Protein AF-A0A397D6V5-F1 (afdb_monomer)

Secondary structure (DSSP, 8-state):
--GGGGGGGSTTTGGGT----------------------S--HHHHHTT---PPPPP--EEETTSPEESSHHHHHHHHTT-TT--EEE------EE-HHHHHHHHHHHHHHHHHHHHHHGGGS-SS-PPPEE--SSEEEETTEEEEEESSTTS-EEEEGGGTEEE-SSS-EESBPPP---TT--SHHHHHHHHHHHHHHHHT--SEEE-SEE-SSSS-TTTHHHHHHHHHHHHHHHTTT-SSHHHHHHHHHHHSTT-B-HHHHHHHHHHHTTSS--

Solvent-accessible surface area (backbone atoms only — not comparable to full-atom values): 16657 Å² total; per-residue (Å²): 139,78,73,77,55,68,66,74,68,52,70,69,73,58,72,79,78,76,77,93,72,86,85,89,84,90,82,91,88,88,89,88,81,90,80,81,89,79,78,98,74,61,75,66,68,56,60,76,71,69,83,79,85,70,65,51,74,47,45,25,31,34,66,84,62,49,73,22,77,29,62,66,55,39,54,58,48,30,76,77,36,81,80,54,39,81,71,46,81,54,62,54,79,51,69,33,50,62,64,50,42,52,49,45,73,76,38,46,70,62,47,51,67,72,37,41,79,58,40,48,92,72,38,75,94,69,86,84,68,54,41,70,48,89,57,61,55,47,77,56,98,84,42,58,42,31,59,42,62,44,90,88,40,45,35,37,40,26,72,93,68,32,28,36,43,44,45,78,76,32,44,39,71,46,43,70,72,52,41,53,66,99,42,68,44,73,66,50,52,51,42,46,40,51,25,32,52,52,51,59,74,65,62,53,80,39,59,46,64,54,45,59,59,92,69,91,72,52,63,83,48,27,39,62,50,31,39,50,51,52,54,49,52,61,64,38,57,84,74,27,90,44,30,69,50,36,44,52,56,49,44,71,76,46,67,89,44,39,55,58,65,32,36,51,53,18,28,26,34,68,62,65,77,38,89,100

Nearest PDB structures (foldseek):
  2zo4-assembly1_A  TM=5.726E-01  e=5.585E-05  Thermus thermophilus HB8
  1m2x-assembly3_C  TM=4.941E-01  e=1.198E-04  Elizabethkingia meningoseptica
  4pdx-assembly1_A  TM=5.449E-01  e=3.408E-03  Escherichia coli K-12
  4pdx-assembly1_B  TM=5.299E-01  e=2.694E-03  Escherichia coli K-12
  6c89-assembly4_B  TM=4.821E-01  e=1.300E-01  Escherichia coli

pLDDT: mean 74.85, std 24.22, range [21.83, 98.38]

Foldseek 3Di:
DPPVLVVQPPVVLLVPPDFDDDDDDDDDDDDDDDDDDDDDDDPPVLVVPDDDFDFQAWFWAWPVSDTDRHPVRVVVVCVVPVPTDTPDTDRDAAEDAPLVLVVCVVCVVVVLVVCCVRCPVPRDPDDGRGDHDPDQWDADPNWIWGWDADRVQTWTAGLVQLEIEGDALFEELADDQQLPPPRLDPVNLVSSLVSLVVNLVSVGPYYHHSHYDPDDDDRNCRSVVSSVLSVQLVVCLVVAQALVSSLVSSCVVRPRRPPSVSSSSSRCNNRVVDHD

Organism: Aphanomyces astaci (NCBI:txid112090)

Mean predicted aligned error: 12.87 Å

Radius of gyration: 21.01 Å; Cα contacts (8 Å, |Δi|>4): 348; chains: 1; bounding box: 58×43×49 Å

Structure (mmCIF, N/CA/C/O backbone):
data_AF-A0A397D6V5-F1
#
_entry.id   AF-A0A397D6V5-F1
#
loop_
_atom_site.group_PDB
_atom_site.id
_atom_site.type_symbol
_atom_site.label_atom_id
_atom_site.label_alt_id
_atom_site.label_comp_id
_atom_site.label_asym_id
_atom_site.label_entity_id
_atom_site.label_seq_id
_atom_site.pdbx_PDB_ins_code
_atom_site.Cartn_x
_atom_site.Cartn_y
_atom_site.Cartn_z
_atom_site.occupancy
_atom_site.B_iso_or_equiv
_atom_site.auth_seq_id
_atom_site.auth_comp_id
_atom_site.auth_asym_id
_atom_site.auth_atom_id
_atom_site.pdbx_PDB_model_num
ATOM 1 N N . MET A 1 1 ? -25.892 -4.040 18.111 1.00 28.70 1 MET A N 1
ATOM 2 C CA . MET A 1 1 ? -26.092 -2.722 17.460 1.00 28.70 1 MET A CA 1
ATOM 3 C C . MET A 1 1 ? -25.041 -1.660 17.833 1.00 28.70 1 MET A C 1
ATOM 5 O O . MET A 1 1 ? -25.260 -0.497 17.537 1.00 28.70 1 MET A O 1
ATOM 9 N N . LYS A 1 2 ? -23.896 -2.022 18.445 1.00 30.52 2 LYS A N 1
ATOM 10 C CA . LYS A 1 2 ? -22.874 -1.058 18.911 1.00 30.52 2 LYS A CA 1
ATOM 11 C C . LYS A 1 2 ? -21.604 -0.989 18.044 1.00 30.52 2 LYS A C 1
ATOM 13 O O . LYS A 1 2 ? -20.849 -0.042 18.172 1.00 30.52 2 LYS A O 1
ATOM 18 N N . LEU A 1 3 ? -21.417 -1.923 17.109 1.00 30.44 3 LEU A N 1
ATOM 19 C CA . LEU A 1 3 ? -20.200 -2.016 16.292 1.00 30.44 3 LEU A CA 1
ATOM 20 C C . LEU A 1 3 ? -20.248 -1.278 14.941 1.00 30.44 3 LEU A C 1
ATOM 22 O O . LEU A 1 3 ? -19.214 -1.080 14.317 1.00 30.44 3 LEU A O 1
ATOM 26 N N . PHE A 1 4 ? -21.423 -0.813 14.505 1.00 26.58 4 PHE A N 1
ATOM 27 C CA . PHE A 1 4 ? -21.559 -0.033 13.263 1.00 26.58 4 PHE A CA 1
ATOM 28 C C . PHE A 1 4 ? -20.931 1.374 13.352 1.00 26.58 4 PHE A C 1
ATOM 30 O O . PHE A 1 4 ? -20.795 2.045 12.336 1.00 26.58 4 PHE A O 1
ATOM 37 N N . ARG A 1 5 ? -20.525 1.824 14.551 1.00 33.66 5 ARG A N 1
ATOM 38 C CA . ARG A 1 5 ? -19.951 3.161 14.783 1.00 33.66 5 ARG A CA 1
ATOM 39 C C . ARG A 1 5 ? -18.455 3.270 14.475 1.00 33.66 5 ARG A C 1
ATOM 41 O O . ARG A 1 5 ? -17.995 4.364 14.177 1.00 33.66 5 ARG A O 1
ATOM 48 N N . ALA A 1 6 ? -17.713 2.161 14.453 1.00 31.80 6 ALA A N 1
ATOM 49 C CA . ALA A 1 6 ? -16.277 2.184 14.153 1.00 31.80 6 ALA A CA 1
ATOM 50 C C . ALA A 1 6 ? -15.965 2.474 12.669 1.00 31.80 6 ALA A C 1
ATOM 52 O O . ALA A 1 6 ? -14.871 2.925 12.344 1.00 31.80 6 ALA A O 1
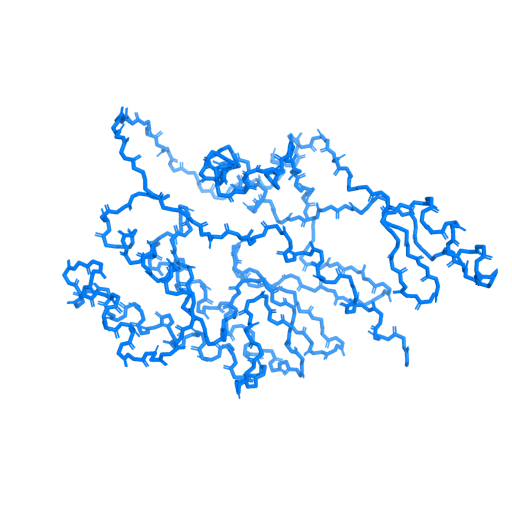ATOM 53 N N . ILE A 1 7 ? -16.929 2.262 11.765 1.00 31.38 7 ILE A N 1
ATOM 54 C CA . ILE A 1 7 ? -16.728 2.409 10.313 1.00 31.38 7 ILE A CA 1
ATOM 55 C C . ILE A 1 7 ? -16.700 3.892 9.884 1.00 31.38 7 ILE A C 1
ATOM 57 O O . ILE A 1 7 ? -16.066 4.238 8.891 1.00 31.38 7 ILE A O 1
ATOM 61 N N . VAL A 1 8 ? -17.294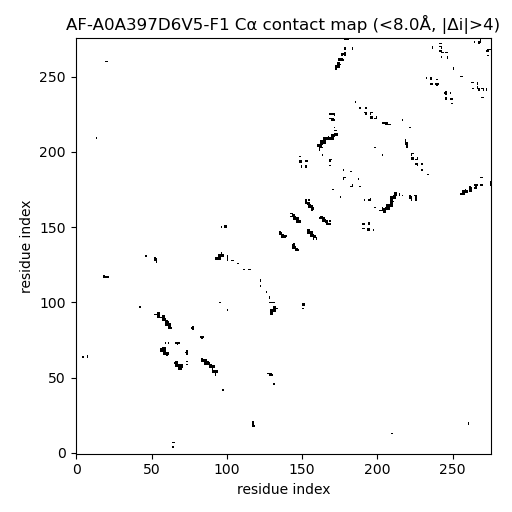 4.801 10.667 1.00 25.92 8 VAL A N 1
ATOM 62 C CA . VAL A 1 8 ? -17.376 6.238 10.328 1.00 25.92 8 VAL A CA 1
ATOM 63 C C . VAL A 1 8 ? -16.066 6.998 10.617 1.00 25.92 8 VAL A C 1
ATOM 65 O O . VAL A 1 8 ? -15.864 8.087 10.091 1.00 25.92 8 VAL A O 1
ATOM 68 N N . LEU A 1 9 ? -15.130 6.409 11.371 1.00 28.83 9 LEU A N 1
ATOM 69 C CA . LEU A 1 9 ? -13.823 7.010 11.698 1.00 28.83 9 LEU A CA 1
ATOM 70 C C . LEU A 1 9 ? -12.703 6.694 10.686 1.00 28.83 9 LEU A C 1
ATOM 72 O O . LEU A 1 9 ? -11.621 7.272 10.764 1.00 28.83 9 LEU A O 1
ATOM 76 N N . LEU A 1 10 ? -12.957 5.821 9.708 1.00 33.09 10 LEU A N 1
ATOM 77 C CA . LEU A 1 10 ? -11.975 5.393 8.706 1.00 33.09 10 LEU A CA 1
ATOM 78 C C . LEU A 1 10 ? -11.758 6.306 7.478 1.00 33.09 10 LEU A C 1
ATOM 80 O O . LEU A 1 10 ? -10.660 6.235 6.920 1.00 33.09 10 LEU A O 1
ATOM 84 N N . PRO A 1 11 ? -12.670 7.209 7.052 1.00 26.00 11 PRO A N 1
ATOM 85 C CA . PRO A 1 11 ? -12.416 8.021 5.862 1.00 26.00 11 PRO A CA 1
ATOM 86 C C . PRO A 1 11 ? -11.365 9.121 6.098 1.00 26.00 11 PRO A C 1
ATOM 88 O O . PRO A 1 11 ? -10.856 9.683 5.133 1.00 26.00 11 PRO A O 1
ATOM 91 N N . LEU A 1 12 ? -10.976 9.411 7.351 1.00 26.53 12 LEU A N 1
ATOM 92 C CA . LEU A 1 12 ? -9.908 10.380 7.637 1.00 26.53 12 LEU A CA 1
ATOM 93 C C . LEU A 1 12 ? -8.487 9.833 7.427 1.00 26.53 12 LEU A C 1
ATOM 95 O O . LEU A 1 12 ? -7.577 10.627 7.207 1.00 26.53 12 LEU A O 1
ATOM 99 N N . LEU A 1 13 ? -8.277 8.511 7.445 1.00 28.70 13 LEU A N 1
ATOM 100 C CA . LEU A 1 13 ? -6.952 7.930 7.173 1.00 28.70 13 LEU A CA 1
ATOM 101 C C . LEU A 1 13 ? -6.643 7.799 5.673 1.00 28.70 13 LEU A C 1
ATOM 103 O O . LEU A 1 13 ? -5.471 7.737 5.308 1.00 28.70 13 LEU A O 1
ATOM 107 N N . ALA A 1 14 ? -7.662 7.834 4.809 1.00 26.11 14 ALA A N 1
ATOM 108 C CA . ALA A 1 14 ? -7.495 7.839 3.353 1.00 26.11 14 ALA A CA 1
ATOM 109 C C . ALA A 1 14 ? -7.058 9.214 2.795 1.00 26.11 14 ALA A C 1
ATOM 111 O O . ALA A 1 14 ? -6.486 9.298 1.713 1.00 26.11 14 ALA A O 1
ATOM 112 N N . LEU A 1 15 ? -7.255 10.299 3.554 1.00 24.45 15 LEU A N 1
ATOM 113 C CA . LEU A 1 15 ? -7.004 11.681 3.114 1.00 24.45 15 LEU A CA 1
ATOM 114 C C . LEU A 1 15 ? -5.523 12.107 3.090 1.00 24.45 15 LEU A C 1
ATOM 116 O O . LEU A 1 15 ? -5.227 13.246 2.747 1.00 24.45 15 LEU A O 1
ATOM 120 N N . LEU A 1 16 ? -4.582 11.224 3.438 1.00 26.42 16 LEU A N 1
ATOM 121 C CA . LEU A 1 16 ? -3.144 11.537 3.458 1.00 26.42 16 LEU A CA 1
ATOM 122 C C . LEU A 1 16 ? -2.342 10.893 2.312 1.00 26.42 16 LEU A C 1
ATOM 124 O O . LEU A 1 16 ? -1.118 11.035 2.288 1.00 26.42 16 LEU A O 1
ATOM 128 N N . VAL A 1 17 ? -2.993 10.189 1.374 1.00 25.12 17 VAL A N 1
ATOM 129 C CA . VAL A 1 17 ? -2.294 9.444 0.302 1.00 25.12 17 VAL A CA 1
ATOM 130 C C . VAL A 1 17 ? -2.791 9.764 -1.116 1.00 25.12 17 VAL A C 1
ATOM 132 O O . VAL A 1 17 ? -2.127 9.374 -2.072 1.00 25.12 17 VAL A O 1
ATOM 135 N N . ASP A 1 18 ? -3.878 10.515 -1.291 1.00 27.72 18 ASP A N 1
ATOM 136 C CA . ASP A 1 18 ? -4.461 10.737 -2.621 1.00 27.72 18 ASP A CA 1
ATOM 137 C C . ASP A 1 18 ? -4.082 12.095 -3.240 1.00 27.72 18 ASP A C 1
ATOM 139 O O . ASP A 1 18 ? -3.891 13.065 -2.506 1.00 27.72 18 ASP A O 1
ATOM 143 N N . GLN A 1 19 ? -4.041 12.121 -4.582 1.00 31.84 19 GLN A N 1
ATOM 144 C CA . GLN A 1 19 ? -4.059 13.254 -5.533 1.00 31.84 19 GLN A CA 1
ATOM 145 C C . GLN A 1 19 ? -2.939 13.284 -6.605 1.00 31.84 19 GLN A C 1
ATOM 147 O O . GLN A 1 19 ? -2.334 14.323 -6.847 1.00 31.84 19 GLN A O 1
ATOM 152 N N . THR A 1 20 ? -2.718 12.181 -7.345 1.00 27.06 20 THR A N 1
ATOM 153 C CA . THR A 1 20 ? -2.039 12.161 -8.673 1.00 27.06 20 THR A CA 1
ATOM 154 C C . THR A 1 20 ? -2.971 12.603 -9.801 1.00 27.06 20 THR A C 1
ATOM 156 O O . THR A 1 20 ? -3.747 11.783 -10.259 1.00 27.06 20 THR A O 1
ATOM 159 N N . THR A 1 21 ? -2.820 13.826 -10.333 1.00 32.22 21 THR A N 1
ATOM 160 C CA . THR A 1 21 ? -2.824 14.120 -11.794 1.00 32.22 21 THR A CA 1
ATOM 161 C C . THR A 1 21 ? -2.372 15.566 -12.072 1.00 32.22 21 THR A C 1
ATOM 163 O O . THR A 1 21 ? -3.042 16.482 -11.614 1.00 32.22 21 THR A O 1
ATOM 166 N N . ALA A 1 22 ? -1.284 15.777 -12.838 1.00 26.86 22 ALA A N 1
ATOM 167 C CA . ALA A 1 22 ? -1.090 16.866 -13.834 1.00 26.86 22 ALA A CA 1
ATOM 168 C C . ALA A 1 22 ? 0.387 17.009 -14.289 1.00 26.86 22 ALA A C 1
ATOM 170 O O . ALA A 1 22 ? 1.317 16.743 -13.526 1.00 26.86 22 ALA A O 1
ATOM 171 N N . SER A 1 23 ? 0.584 17.391 -15.561 1.00 27.75 23 SER A N 1
ATOM 172 C CA . SER A 1 23 ? 1.748 17.125 -16.431 1.00 27.75 23 SER A CA 1
ATOM 173 C C . SER A 1 23 ? 2.749 18.282 -16.677 1.00 27.75 23 SER A C 1
ATOM 175 O O . SER A 1 23 ? 2.350 19.431 -16.805 1.00 27.75 23 SER A O 1
ATOM 177 N N . HIS A 1 24 ? 4.017 17.887 -16.890 1.00 26.97 24 HIS A N 1
ATOM 178 C CA . HIS A 1 24 ? 5.150 18.416 -17.703 1.00 26.97 24 HIS A CA 1
ATOM 179 C C . HIS A 1 24 ? 5.497 19.926 -17.853 1.00 26.97 24 HIS A C 1
ATOM 181 O O . HIS A 1 24 ? 4.783 20.661 -18.521 1.00 26.97 24 HIS A O 1
ATOM 187 N N . HIS A 1 25 ? 6.743 20.323 -17.494 1.00 23.23 25 HIS A N 1
ATOM 188 C CA . HIS A 1 25 ? 7.922 20.453 -18.398 1.00 23.23 25 HIS A CA 1
ATOM 189 C C . HIS A 1 25 ? 9.271 20.759 -17.659 1.00 23.23 25 HIS A C 1
ATOM 191 O O . HIS A 1 25 ? 9.287 21.214 -16.526 1.00 23.23 25 HIS A O 1
ATOM 197 N N . HIS A 1 26 ? 10.387 20.423 -18.334 1.00 24.91 26 HIS A N 1
ATOM 198 C CA . HIS A 1 26 ? 11.855 20.365 -18.048 1.00 24.91 26 HIS A CA 1
ATOM 199 C C . HIS A 1 26 ? 12.555 21.481 -17.201 1.00 24.91 26 HIS A C 1
ATOM 201 O O . HIS A 1 26 ? 12.023 22.573 -17.119 1.00 24.91 26 HIS A O 1
ATOM 207 N N . HIS A 1 27 ? 13.771 21.384 -16.597 1.00 23.62 27 HIS A N 1
ATOM 208 C CA . HIS A 1 27 ? 15.058 20.690 -16.887 1.00 23.62 27 HIS A CA 1
ATOM 209 C C . HIS A 1 27 ? 16.069 20.750 -15.677 1.00 23.62 27 HIS A C 1
ATOM 211 O O . HIS A 1 27 ? 16.143 21.789 -15.041 1.00 23.62 27 HIS A O 1
ATOM 217 N N . LYS A 1 28 ? 16.907 19.690 -15.484 1.00 27.06 28 LYS A N 1
ATOM 218 C CA . LYS A 1 28 ? 18.362 19.582 -15.065 1.00 27.06 28 LYS A CA 1
ATOM 219 C C . LYS A 1 28 ? 18.898 20.349 -13.813 1.00 27.06 28 LYS A C 1
ATOM 221 O O . LYS A 1 28 ? 18.586 21.507 -13.644 1.00 27.06 28 LYS A O 1
ATOM 226 N N . THR A 1 29 ? 19.822 19.904 -12.934 1.00 26.81 29 THR A N 1
ATOM 227 C CA . THR A 1 29 ? 20.751 18.755 -12.715 1.00 26.81 29 THR A CA 1
ATOM 228 C C . THR A 1 29 ? 21.507 18.990 -11.381 1.00 26.81 29 THR A C 1
ATOM 230 O O . THR A 1 29 ? 21.894 20.130 -11.164 1.00 26.81 29 THR A O 1
ATOM 233 N N . ALA A 1 30 ? 21.842 17.953 -10.583 1.00 24.73 30 ALA A N 1
ATOM 234 C CA . ALA A 1 30 ? 23.166 17.737 -9.930 1.00 24.73 30 ALA A CA 1
ATOM 235 C C . ALA A 1 30 ? 23.195 16.491 -8.998 1.00 24.73 30 ALA A C 1
ATOM 237 O O . ALA A 1 30 ? 22.198 16.135 -8.380 1.00 24.73 30 ALA A O 1
ATOM 238 N N . LYS A 1 31 ? 24.354 15.812 -8.941 1.00 23.88 31 LYS A N 1
ATOM 239 C CA . LYS A 1 31 ? 24.718 14.604 -8.149 1.00 23.88 31 LYS A CA 1
ATOM 240 C C . LYS A 1 31 ? 25.543 15.008 -6.888 1.00 23.88 31 LYS A C 1
ATOM 242 O O . LYS A 1 31 ? 25.898 16.176 -6.795 1.00 23.88 31 LYS A O 1
ATOM 247 N N . PRO A 1 32 ? 26.120 14.070 -6.100 1.00 27.55 32 PRO A N 1
ATOM 248 C CA . PRO A 1 32 ? 25.518 13.044 -5.235 1.00 27.55 32 PRO A CA 1
ATOM 249 C C . PRO A 1 32 ? 26.051 13.152 -3.779 1.00 27.55 32 PRO A C 1
ATOM 251 O O . PRO A 1 32 ? 27.127 13.699 -3.556 1.00 27.55 32 PRO A O 1
ATOM 254 N N . VAL A 1 33 ? 25.401 12.524 -2.790 1.00 21.83 33 VAL A N 1
ATOM 255 C CA . VAL A 1 33 ? 26.057 12.227 -1.497 1.00 21.83 33 VAL A CA 1
ATOM 256 C C . VAL A 1 33 ? 25.795 10.776 -1.095 1.00 21.83 33 VAL A C 1
ATOM 258 O O . VAL A 1 33 ? 24.676 10.278 -1.201 1.00 21.83 33 VAL A O 1
ATOM 261 N N . LYS A 1 34 ? 26.881 10.097 -0.705 1.00 26.09 34 LYS A N 1
ATOM 262 C CA . LYS A 1 34 ? 26.957 8.704 -0.242 1.00 26.09 34 LYS A CA 1
ATOM 263 C C . LYS A 1 34 ? 26.045 8.466 0.966 1.00 26.09 34 LYS A C 1
ATOM 265 O O . LYS A 1 34 ? 26.018 9.293 1.870 1.00 26.09 34 LYS A O 1
ATOM 270 N N . ALA A 1 35 ? 25.414 7.295 1.031 1.00 23.62 35 ALA A N 1
ATOM 271 C CA . ALA A 1 35 ? 24.787 6.800 2.251 1.00 23.62 35 ALA A CA 1
ATOM 272 C C . ALA A 1 35 ? 25.449 5.490 2.690 1.00 23.62 35 ALA A C 1
ATOM 274 O O . ALA A 1 35 ? 25.609 4.559 1.900 1.00 23.62 35 ALA A O 1
ATOM 275 N N . TYR A 1 36 ?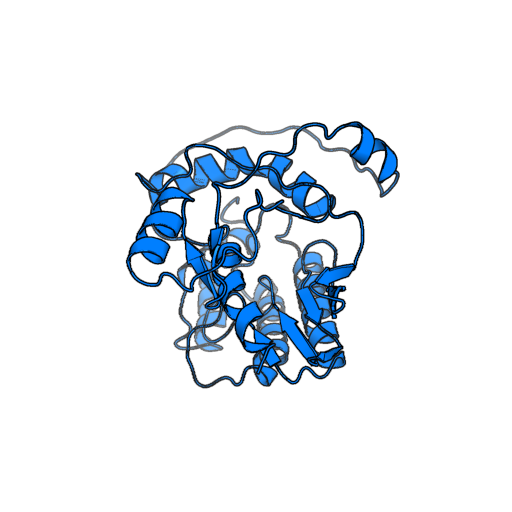 25.852 5.489 3.957 1.00 23.25 36 TYR A N 1
ATOM 276 C CA . TYR A 1 36 ? 26.329 4.350 4.722 1.00 23.25 36 TYR A CA 1
ATOM 277 C C . TYR A 1 36 ? 25.183 3.373 5.013 1.00 23.25 36 TYR A C 1
ATOM 279 O O . TYR A 1 36 ? 24.036 3.781 5.202 1.00 23.25 36 TYR A O 1
ATOM 287 N N . ALA A 1 37 ? 25.531 2.089 5.075 1.00 27.52 37 ALA A N 1
ATOM 288 C CA . ALA A 1 37 ? 24.718 1.049 5.684 1.00 27.52 37 ALA A CA 1
ATOM 289 C C . ALA A 1 37 ? 24.638 1.269 7.203 1.00 27.52 37 ALA A C 1
ATOM 291 O O . ALA A 1 37 ? 25.641 1.618 7.823 1.00 27.52 37 ALA A O 1
ATOM 292 N N . ALA A 1 38 ? 23.469 1.031 7.792 1.00 24.66 38 ALA A N 1
ATOM 293 C CA . ALA A 1 38 ? 23.352 0.741 9.214 1.00 24.66 38 ALA A CA 1
ATOM 294 C C . ALA A 1 38 ? 22.156 -0.188 9.435 1.00 24.66 38 ALA A C 1
ATOM 296 O O . ALA A 1 38 ? 21.030 0.119 9.034 1.00 24.66 38 ALA A O 1
ATOM 297 N N . GLU A 1 39 ? 22.483 -1.337 10.016 1.00 26.52 39 GLU A N 1
ATOM 298 C CA . GLU A 1 39 ? 21.605 -2.390 10.504 1.00 26.52 39 GLU A CA 1
ATOM 299 C C . GLU A 1 39 ? 20.706 -1.897 11.647 1.00 26.52 39 GLU A C 1
ATOM 301 O O . GLU A 1 39 ? 20.977 -0.887 12.300 1.00 26.52 39 GLU A O 1
ATOM 306 N N . ASP A 1 40 ? 19.625 -2.646 11.868 1.00 40.88 40 ASP A N 1
ATOM 307 C CA . ASP A 1 40 ? 18.709 -2.520 12.996 1.00 40.88 40 ASP A CA 1
ATOM 308 C C . ASP A 1 40 ? 19.456 -2.628 14.334 1.00 40.88 40 ASP A C 1
ATOM 310 O O . ASP A 1 40 ? 19.752 -3.716 14.827 1.00 40.88 40 ASP A O 1
ATOM 314 N N . SER A 1 41 ? 19.687 -1.492 14.982 1.00 30.61 41 SER A N 1
ATOM 315 C CA . SER A 1 41 ? 19.897 -1.451 16.424 1.00 30.61 41 SER A CA 1
ATOM 316 C C . SER A 1 41 ? 19.302 -0.171 16.992 1.00 30.61 41 SER A C 1
ATOM 318 O O . SER A 1 41 ? 19.648 0.919 16.542 1.00 30.61 41 SER A O 1
ATOM 320 N N . SER A 1 42 ? 18.463 -0.346 18.019 1.00 36.53 42 SER A N 1
ATOM 321 C CA . SER A 1 42 ? 17.983 0.677 18.957 1.00 36.53 42 SER A CA 1
ATOM 322 C C . SER A 1 42 ? 16.749 1.490 18.527 1.00 36.53 42 SER A C 1
ATOM 324 O O . SER A 1 42 ? 16.817 2.647 18.118 1.00 36.53 42 SER A O 1
ATOM 326 N N . VAL A 1 43 ? 15.565 0.894 18.726 1.00 41.75 43 VAL A N 1
ATOM 327 C CA . VAL A 1 43 ? 14.298 1.641 18.888 1.00 41.75 43 VAL A CA 1
ATOM 328 C C . VAL A 1 43 ? 14.404 2.639 20.059 1.00 41.75 43 VAL A C 1
ATOM 330 O O . VAL A 1 43 ? 13.775 3.696 20.020 1.00 41.75 43 VAL A O 1
ATOM 333 N N . ASP A 1 44 ? 15.245 2.347 21.054 1.00 37.12 44 ASP A N 1
ATOM 334 C CA . ASP A 1 44 ? 15.409 3.146 22.271 1.00 37.12 44 ASP A CA 1
ATOM 335 C C . ASP A 1 44 ? 16.130 4.487 22.029 1.00 37.12 44 ASP A C 1
ATOM 337 O O . ASP A 1 44 ? 15.695 5.510 22.564 1.00 37.12 44 ASP A O 1
ATOM 341 N N . ASP A 1 45 ? 17.136 4.541 21.146 1.00 38.53 45 ASP A N 1
ATOM 342 C CA . ASP A 1 45 ? 17.799 5.803 20.766 1.00 38.53 45 ASP A CA 1
ATOM 343 C C . ASP A 1 45 ? 16.875 6.713 19.942 1.00 38.53 45 ASP A C 1
ATOM 345 O O . ASP A 1 45 ? 16.937 7.940 20.048 1.00 38.53 45 ASP A O 1
ATOM 349 N N . TYR A 1 46 ? 15.961 6.131 19.156 1.00 38.56 46 TYR A N 1
ATOM 350 C CA . TYR A 1 46 ? 14.982 6.895 18.377 1.00 38.56 46 TYR A CA 1
ATOM 351 C C . TYR A 1 46 ? 13.893 7.521 19.262 1.00 38.56 46 TYR A C 1
ATOM 353 O O . TYR A 1 46 ? 13.483 8.662 19.036 1.00 38.56 46 TYR A O 1
ATOM 361 N N . LEU A 1 47 ? 13.438 6.807 20.299 1.00 42.56 47 LEU A N 1
ATOM 362 C CA . LEU A 1 47 ? 12.415 7.293 21.232 1.00 42.56 47 LEU A CA 1
ATOM 363 C C . LEU A 1 47 ? 12.895 8.486 22.075 1.00 42.56 47 LEU A C 1
ATOM 365 O O . LEU A 1 47 ? 12.082 9.336 22.443 1.00 42.56 47 LEU A O 1
ATOM 369 N N . ALA A 1 48 ? 14.202 8.605 22.327 1.00 41.03 48 ALA A N 1
ATOM 370 C CA . ALA A 1 48 ? 14.782 9.727 23.066 1.00 41.03 48 ALA A CA 1
ATOM 371 C C . ALA A 1 48 ? 14.762 11.062 22.288 1.00 41.03 48 ALA A C 1
ATOM 373 O O . ALA A 1 48 ? 14.846 12.131 22.896 1.00 41.03 48 ALA A O 1
ATOM 374 N N . GLN A 1 49 ? 14.614 11.023 20.958 1.00 37.41 49 GLN A N 1
ATOM 375 C CA . GLN A 1 49 ? 14.754 12.191 20.078 1.00 37.41 49 GLN A CA 1
ATOM 376 C C . GLN A 1 49 ? 13.423 12.839 19.655 1.00 37.41 49 GLN A C 1
ATOM 378 O O . GLN A 1 49 ? 13.427 13.872 18.984 1.00 37.41 49 GLN A O 1
ATOM 383 N N . VAL A 1 50 ? 12.274 12.268 20.037 1.00 36.62 50 VAL A N 1
ATOM 384 C CA . VAL A 1 50 ? 10.945 12.731 19.601 1.00 36.62 50 VAL A CA 1
ATOM 385 C C . VAL A 1 50 ? 10.178 13.338 20.778 1.00 36.62 50 VAL A C 1
ATOM 387 O O . VAL A 1 50 ? 9.423 12.661 21.470 1.00 36.62 50 VAL A O 1
ATOM 390 N N . ARG A 1 51 ? 10.352 14.645 21.009 1.00 34.06 51 ARG A N 1
ATOM 391 C CA . ARG A 1 51 ? 9.426 15.451 21.822 1.00 34.06 51 ARG A CA 1
ATOM 392 C C . ARG A 1 51 ? 8.706 16.450 20.923 1.00 34.06 51 ARG A C 1
ATOM 394 O O . ARG A 1 51 ? 9.346 17.323 20.349 1.00 34.06 51 ARG A O 1
ATOM 401 N N . GLY A 1 52 ? 7.384 16.313 20.841 1.00 33.09 52 GLY A N 1
ATOM 402 C CA . GLY A 1 52 ? 6.489 17.247 20.156 1.00 33.09 52 GLY A CA 1
ATOM 403 C C . GLY A 1 52 ? 5.382 16.528 19.389 1.00 33.09 52 GLY A C 1
ATOM 404 O O . GLY A 1 52 ? 5.509 16.309 18.192 1.00 33.09 52 GLY A O 1
ATOM 405 N N . SER A 1 53 ? 4.308 16.151 20.081 1.00 40.00 53 SER A N 1
ATOM 406 C CA . SER A 1 53 ? 3.053 15.679 19.485 1.00 40.00 53 SER A CA 1
ATOM 407 C C . SER A 1 53 ? 2.233 16.886 19.018 1.00 40.00 53 SER A C 1
ATOM 409 O O . SER A 1 53 ? 1.894 17.741 19.841 1.00 40.00 53 SER A O 1
ATOM 411 N N . MET A 1 54 ? 1.920 16.975 17.722 1.00 38.75 54 MET A N 1
ATOM 412 C CA . MET A 1 54 ? 1.022 18.002 17.182 1.00 38.75 54 MET A CA 1
ATOM 413 C C . MET A 1 54 ? -0.345 17.384 16.878 1.00 38.75 54 MET A C 1
ATOM 415 O O . MET A 1 54 ? -0.437 16.337 16.244 1.00 38.75 54 MET A O 1
ATOM 419 N N . CYS A 1 55 ? -1.397 18.012 17.393 1.00 41.81 55 CYS A N 1
ATOM 420 C CA . CYS A 1 55 ? -2.754 17.478 17.394 1.00 41.81 55 CYS A CA 1
ATOM 421 C C . CYS A 1 55 ? -3.551 17.944 16.170 1.00 41.81 55 CYS A C 1
ATOM 423 O O . CYS A 1 55 ? -3.409 19.093 15.755 1.00 41.81 55 CYS A O 1
ATOM 425 N N . LEU A 1 56 ? -4.421 17.082 15.638 1.00 49.75 56 LEU A N 1
ATOM 426 C CA . LEU A 1 56 ? -5.427 17.471 14.641 1.00 49.75 56 LEU A CA 1
ATOM 427 C C . LEU A 1 56 ? -6.472 18.431 15.261 1.00 49.75 56 LEU A C 1
ATOM 429 O O . LEU A 1 56 ? -6.632 18.428 16.487 1.00 49.75 56 LEU A O 1
ATOM 433 N N . PRO A 1 57 ? -7.167 19.266 14.456 1.00 54.25 57 PRO A N 1
ATOM 434 C CA . PRO A 1 57 ? -8.259 20.113 14.948 1.00 54.25 57 PRO A CA 1
ATOM 435 C C . PRO A 1 57 ? -9.337 19.280 15.663 1.00 54.25 57 PRO A C 1
ATOM 437 O O . PRO A 1 57 ? -9.535 18.115 15.324 1.00 54.25 57 PRO A O 1
ATOM 440 N N . ASN A 1 58 ? -9.993 19.878 16.666 1.00 59.78 58 ASN A N 1
ATOM 441 C CA . ASN A 1 58 ? -10.933 19.230 17.590 1.00 59.78 58 ASN A CA 1
ATOM 442 C C . ASN A 1 58 ? -12.112 18.575 16.849 1.00 59.78 58 ASN A C 1
ATOM 444 O O . ASN A 1 58 ? -13.130 19.219 16.595 1.00 59.78 58 ASN A O 1
ATOM 448 N N . VAL A 1 59 ? -11.970 17.297 16.503 1.00 62.69 59 VAL A N 1
ATOM 449 C CA . VAL A 1 59 ? -13.085 16.485 16.024 1.00 62.69 59 VAL A CA 1
ATOM 450 C C . VAL A 1 59 ? -13.864 16.010 17.244 1.00 62.69 59 VAL A C 1
ATOM 452 O O . VAL A 1 59 ? -13.357 15.216 18.032 1.00 62.69 59 VAL A O 1
ATOM 455 N N . THR A 1 60 ? -15.091 16.497 17.405 1.00 66.75 60 THR A N 1
ATOM 456 C CA . THR A 1 60 ? -15.974 16.109 18.512 1.00 66.75 60 THR A CA 1
ATOM 457 C C . THR A 1 60 ? -16.900 14.992 18.050 1.00 66.75 60 THR A C 1
ATOM 459 O O . THR A 1 60 ? -17.572 15.137 17.025 1.00 66.75 60 THR A O 1
ATOM 462 N N . CYS A 1 61 ? -16.963 13.881 18.784 1.00 69.31 61 CYS A N 1
ATOM 463 C CA . CYS A 1 61 ? -17.856 12.772 18.455 1.00 69.31 61 CYS A CA 1
ATOM 464 C C . CYS A 1 61 ? -19.127 12.819 19.309 1.00 69.31 61 CYS A C 1
ATOM 466 O O . CYS A 1 61 ? -19.079 12.768 20.542 1.00 69.31 61 CYS A O 1
ATOM 468 N N . GLY A 1 62 ? -20.275 12.902 18.641 1.00 70.94 62 GLY A N 1
ATOM 469 C CA . GLY A 1 62 ? -21.589 12.873 19.258 1.00 70.94 62 GLY A CA 1
ATOM 470 C C . GLY A 1 62 ? -22.058 11.469 19.612 1.00 70.94 62 GLY A C 1
ATOM 471 O O . GLY A 1 62 ? -21.698 10.471 18.992 1.00 70.94 62 GLY A O 1
ATOM 472 N N . SER A 1 63 ? -22.949 11.390 20.593 1.00 78.44 63 SER A N 1
ATOM 473 C CA . SER A 1 63 ? -23.614 10.151 21.017 1.00 78.44 63 SER A CA 1
ATOM 474 C C . SER A 1 63 ? -24.538 9.546 19.970 1.00 78.44 63 SER A C 1
ATOM 476 O O . SER A 1 63 ? -24.919 8.381 20.117 1.00 78.44 63 SER A O 1
ATOM 478 N N . ASP A 1 64 ? -24.832 10.268 18.889 1.00 75.06 64 ASP A N 1
ATOM 479 C CA . ASP A 1 64 ? -25.475 9.757 17.681 1.00 75.06 64 ASP A CA 1
ATOM 480 C C . ASP A 1 64 ? -24.492 9.020 16.745 1.00 75.06 64 ASP A C 1
ATOM 482 O O . ASP A 1 64 ? -24.926 8.277 15.865 1.00 75.06 64 ASP A O 1
ATOM 486 N N . GLY A 1 65 ? -23.183 9.118 16.998 1.00 63.38 65 GLY A N 1
ATOM 487 C CA . GLY A 1 65 ? -22.112 8.533 16.193 1.00 63.38 65 GLY A CA 1
ATOM 488 C C . GLY A 1 65 ? -21.623 9.437 15.060 1.00 63.38 65 GLY A C 1
ATOM 489 O O . GLY A 1 65 ? -20.908 8.951 14.186 1.00 63.38 65 GLY A O 1
ATOM 490 N N . LYS A 1 66 ? -22.013 10.719 15.038 1.00 69.81 66 LYS A N 1
ATOM 491 C CA . LYS A 1 66 ? -21.501 11.696 14.071 1.00 69.81 66 LYS A CA 1
ATOM 492 C C . LYS A 1 66 ? -20.328 12.474 14.644 1.00 69.81 66 LYS A C 1
ATOM 494 O O . LYS A 1 66 ? -20.318 12.844 15.814 1.00 69.81 66 LYS A O 1
ATOM 499 N N . SER A 1 67 ? -19.370 12.774 13.777 1.00 69.38 67 SER A N 1
ATOM 500 C CA . SER A 1 67 ? -18.229 13.623 14.098 1.00 69.38 67 SER A CA 1
ATOM 501 C C . SER A 1 67 ? -18.453 15.038 13.566 1.00 69.38 67 SER A C 1
ATOM 503 O O . SER A 1 67 ? -18.793 15.221 12.396 1.00 69.38 67 SER A O 1
ATOM 505 N N . CYS A 1 68 ? -18.246 16.039 14.414 1.00 69.56 68 CYS A N 1
ATOM 506 C CA . CYS A 1 68 ? -18.231 17.453 14.049 1.00 69.56 68 CYS A CA 1
ATOM 507 C C . CYS A 1 68 ? -16.782 17.918 13.906 1.00 69.56 68 CYS A C 1
ATOM 509 O O . CYS A 1 68 ? -15.928 17.504 14.685 1.00 69.56 68 CYS A O 1
ATOM 511 N N . LYS A 1 69 ? -16.485 18.769 12.916 1.00 67.44 69 LYS A N 1
ATOM 512 C CA . LYS A 1 69 ? -15.102 19.189 12.622 1.00 67.44 69 LYS A CA 1
ATOM 513 C C . LYS A 1 69 ? -14.547 20.158 13.663 1.00 67.44 69 LYS A C 1
ATOM 515 O O . LYS A 1 69 ? -13.340 20.384 13.702 1.00 67.44 69 LYS A O 1
ATOM 520 N N . THR A 1 70 ? -15.436 20.778 14.437 1.00 72.50 70 THR A N 1
ATOM 521 C CA . THR A 1 70 ? -15.100 21.694 15.524 1.00 72.50 70 THR A CA 1
ATOM 522 C C . THR A 1 70 ? -16.101 21.561 16.668 1.00 72.50 70 THR A C 1
ATOM 524 O O . THR A 1 70 ? -17.275 21.252 16.445 1.00 72.50 70 THR A O 1
ATOM 527 N N . ASP A 1 71 ? -15.679 21.946 17.872 1.00 75.69 71 ASP A N 1
ATOM 528 C CA . ASP A 1 71 ? -16.569 22.060 19.035 1.00 75.69 71 ASP A CA 1
ATOM 529 C C . ASP A 1 71 ? -17.738 23.034 18.780 1.00 75.69 71 ASP A C 1
ATOM 531 O O . ASP A 1 71 ? -18.830 22.876 19.324 1.00 75.69 71 ASP A O 1
ATOM 535 N N . CYS A 1 72 ? -17.538 24.051 17.931 1.00 80.25 72 CYS A N 1
ATOM 536 C CA . CYS A 1 72 ? -18.585 25.001 17.545 1.00 80.25 72 CYS A CA 1
ATOM 537 C C . CYS A 1 72 ? -19.682 24.323 16.712 1.00 80.25 72 CYS A C 1
ATOM 539 O O . CYS A 1 72 ? -20.871 24.490 16.988 1.00 80.25 72 CYS A O 1
ATOM 541 N N . GLU A 1 73 ? -19.287 23.513 15.726 1.00 81.19 73 GLU A N 1
ATOM 542 C CA . GLU A 1 73 ? -20.222 22.707 14.938 1.00 81.19 73 GLU A CA 1
ATOM 543 C C . GLU A 1 73 ? -20.970 21.700 15.815 1.00 81.19 73 GLU A C 1
ATOM 545 O O . GLU A 1 73 ? -22.175 21.512 15.640 1.00 81.19 73 GLU A O 1
ATOM 550 N N . PHE A 1 74 ? -20.286 21.100 16.792 1.00 83.25 74 PHE A N 1
ATOM 551 C CA . PHE A 1 74 ? -20.918 20.177 17.726 1.00 83.25 74 PHE A CA 1
ATOM 552 C C . PHE A 1 74 ? -21.978 20.871 18.586 1.00 83.25 74 PHE A C 1
ATOM 554 O O . PHE A 1 74 ? -23.121 20.421 18.648 1.00 83.25 74 PHE A O 1
ATOM 561 N N . ARG A 1 75 ? -21.659 22.035 19.161 1.00 84.44 75 ARG A N 1
ATOM 562 C CA . ARG A 1 75 ? -22.624 22.839 19.933 1.00 84.44 75 ARG A CA 1
ATOM 563 C C . ARG A 1 75 ? -23.824 23.275 19.093 1.00 84.44 75 ARG A C 1
ATOM 565 O O . ARG A 1 75 ? -24.953 23.243 19.572 1.00 84.44 75 ARG A O 1
ATOM 572 N N . MET A 1 76 ? -23.608 23.626 17.826 1.00 87.56 76 MET A N 1
ATOM 573 C CA . MET A 1 76 ? -24.692 23.916 16.879 1.00 87.56 76 MET A CA 1
ATOM 574 C C . MET A 1 76 ? -25.603 22.702 16.644 1.00 87.56 76 MET A C 1
ATOM 576 O O . MET A 1 76 ? -26.816 22.866 16.494 1.00 87.56 76 MET A O 1
ATOM 580 N N . ALA A 1 77 ? -25.047 21.487 16.613 1.00 85.62 77 ALA A N 1
ATOM 581 C CA . ALA A 1 77 ? -25.827 20.256 16.528 1.00 85.62 77 ALA A CA 1
ATOM 582 C C . ALA A 1 77 ? -26.620 19.993 17.821 1.00 85.62 77 ALA A C 1
ATOM 584 O O . ALA A 1 77 ? -27.800 19.659 17.738 1.00 85.62 77 ALA A O 1
ATOM 585 N N . GLN A 1 78 ? -26.035 20.254 18.996 1.00 90.38 78 GLN A N 1
ATOM 586 C CA . GLN A 1 78 ? -26.724 20.146 20.292 1.00 90.38 78 GLN A CA 1
ATOM 587 C C . GLN A 1 78 ? -27.899 21.125 20.437 1.00 90.38 78 GLN A C 1
ATOM 589 O O . GLN A 1 78 ? -28.880 20.833 21.114 1.00 90.38 78 GLN A O 1
ATOM 594 N N . CYS A 1 79 ? -27.851 22.282 19.767 1.00 89.81 79 CYS A N 1
ATOM 595 C CA . CYS A 1 79 ? -29.002 23.187 19.707 1.00 89.81 79 CYS A CA 1
ATOM 596 C C . CYS A 1 79 ? -30.190 22.606 18.919 1.00 89.81 79 CYS A C 1
ATOM 598 O O . CYS A 1 79 ? -31.316 23.061 19.107 1.00 89.81 79 CYS A O 1
ATOM 600 N N . LYS A 1 80 ? -29.951 21.645 18.016 1.00 90.38 80 LYS A N 1
ATOM 601 C CA . LYS A 1 80 ? -30.995 20.971 17.223 1.00 90.38 80 LYS A CA 1
ATOM 602 C C . LYS A 1 80 ? -31.455 19.661 17.857 1.00 90.38 80 LYS A C 1
ATOM 604 O O . LYS A 1 80 ? -32.613 19.294 17.695 1.00 90.38 80 LYS A O 1
ATOM 609 N N . ASP A 1 81 ? -30.555 18.982 18.555 1.00 88.56 81 ASP A N 1
ATOM 610 C CA . ASP A 1 81 ? -30.815 17.759 19.305 1.00 88.56 81 ASP A CA 1
ATOM 611 C C . ASP A 1 81 ? -30.252 17.921 20.719 1.00 88.56 81 ASP A C 1
ATOM 613 O O . ASP A 1 81 ? -29.056 17.755 20.956 1.00 88.56 81 ASP A O 1
ATOM 617 N N . THR A 1 82 ? -31.120 18.277 21.666 1.00 88.94 82 THR A N 1
ATOM 618 C CA . THR A 1 82 ? -30.719 18.541 23.053 1.00 88.94 82 THR A CA 1
ATOM 619 C C . THR A 1 82 ? -30.284 17.284 23.806 1.00 88.94 82 THR A C 1
ATOM 621 O O . THR A 1 82 ? -29.656 17.404 24.857 1.00 88.94 82 THR A O 1
ATOM 624 N N . ASP A 1 83 ? -30.595 16.093 23.284 1.00 91.19 83 ASP A N 1
ATOM 625 C CA . ASP A 1 83 ? -30.170 14.815 23.859 1.00 91.19 83 ASP A CA 1
ATOM 626 C C . ASP A 1 83 ? -28.786 14.380 23.346 1.00 91.19 83 ASP A C 1
ATOM 628 O O . ASP A 1 83 ? -28.190 13.440 23.887 1.00 91.19 83 ASP A O 1
ATOM 632 N N . LEU A 1 84 ? -28.236 15.083 22.346 1.00 86.31 84 LEU A N 1
ATOM 633 C CA . LEU A 1 84 ? -26.912 14.825 21.797 1.00 86.31 84 LEU A CA 1
ATOM 634 C C . LEU A 1 84 ? -25.826 15.122 22.839 1.00 86.31 84 LEU A C 1
ATOM 636 O O . LEU A 1 84 ? -25.417 16.260 23.076 1.00 86.31 84 LEU A O 1
ATOM 640 N N . LYS A 1 85 ? -25.308 14.060 23.450 1.00 85.50 85 LYS A N 1
ATOM 641 C CA . LYS A 1 85 ? -24.149 14.116 24.347 1.00 85.50 85 LYS A CA 1
ATOM 642 C C . LYS A 1 85 ? -22.850 14.001 23.576 1.00 85.50 85 LYS A C 1
ATOM 644 O O . LYS A 1 85 ? -22.768 13.230 22.622 1.00 85.50 85 LYS A O 1
ATOM 649 N N . GLU A 1 86 ? -21.850 14.735 24.029 1.00 80.44 86 GLU A N 1
ATOM 650 C CA . GLU A 1 86 ? -20.457 14.506 23.669 1.00 80.44 86 GLU A CA 1
ATOM 651 C C . GLU A 1 86 ? -20.028 13.140 24.210 1.00 80.44 86 GLU A C 1
ATOM 653 O O . GLU A 1 86 ? -20.320 12.813 25.363 1.00 80.44 86 GLU A O 1
ATOM 658 N N . VAL A 1 87 ? -19.412 12.320 23.364 1.00 69.44 87 VAL A N 1
ATOM 659 C CA . VAL A 1 87 ? -18.885 11.005 23.760 1.00 69.44 87 VAL A CA 1
ATOM 660 C C . VAL A 1 87 ? -17.369 11.027 23.831 1.00 69.44 87 VAL A C 1
ATOM 662 O O . VAL A 1 87 ? -16.814 10.402 24.723 1.00 69.44 87 VAL A O 1
ATOM 665 N N . GLU A 1 88 ? -16.728 11.770 22.932 1.00 66.38 88 GLU A N 1
ATOM 666 C CA . GLU A 1 88 ? -15.281 11.959 22.900 1.00 66.38 88 GLU A CA 1
ATOM 667 C C . GLU A 1 88 ? -14.991 13.366 22.359 1.00 66.38 88 GLU A C 1
ATOM 669 O O . GLU A 1 88 ? -15.538 13.762 21.322 1.00 66.38 88 GLU A O 1
ATOM 674 N N . SER A 1 89 ? -14.135 14.116 23.049 1.00 59.91 89 SER A N 1
ATOM 675 C CA . SER A 1 89 ? -13.712 15.466 22.661 1.00 59.91 89 SER A CA 1
ATOM 676 C C . SER A 1 89 ? -12.216 15.633 22.874 1.00 59.91 89 SER A C 1
ATOM 678 O O . SER A 1 89 ? -11.774 16.491 23.635 1.00 59.91 89 SER A O 1
ATOM 680 N N . ASP A 1 90 ? -11.422 14.789 22.230 1.00 54.94 90 ASP A N 1
ATOM 681 C CA . ASP A 1 90 ? -9.980 14.863 22.371 1.00 54.94 90 ASP A CA 1
ATOM 682 C C . ASP A 1 90 ? -9.274 15.006 21.029 1.00 54.94 90 ASP A C 1
ATOM 684 O O . ASP A 1 90 ? -9.634 14.450 19.988 1.00 54.94 90 ASP A O 1
ATOM 688 N N . LYS A 1 91 ? -8.206 15.797 21.100 1.00 60.12 91 LYS A N 1
ATOM 689 C CA . LYS A 1 91 ? -7.139 15.895 20.116 1.00 60.12 91 LYS A CA 1
ATOM 690 C C . LYS A 1 91 ? -6.668 14.489 19.744 1.00 60.12 91 LYS A C 1
ATOM 692 O O . LYS A 1 91 ? -5.916 13.869 20.491 1.00 60.12 91 LYS A O 1
ATOM 697 N N . CYS A 1 92 ? -7.093 13.996 18.585 1.00 64.94 92 CYS A N 1
ATOM 698 C CA . CYS A 1 92 ? -6.702 12.674 18.115 1.00 64.94 92 CYS A CA 1
ATOM 699 C C . CYS A 1 92 ? -5.191 12.630 17.858 1.00 64.94 92 CYS A C 1
ATOM 701 O O . CYS A 1 92 ? -4.643 13.466 17.129 1.00 64.94 92 CYS A O 1
ATOM 703 N N . GLU A 1 93 ? -4.517 11.650 18.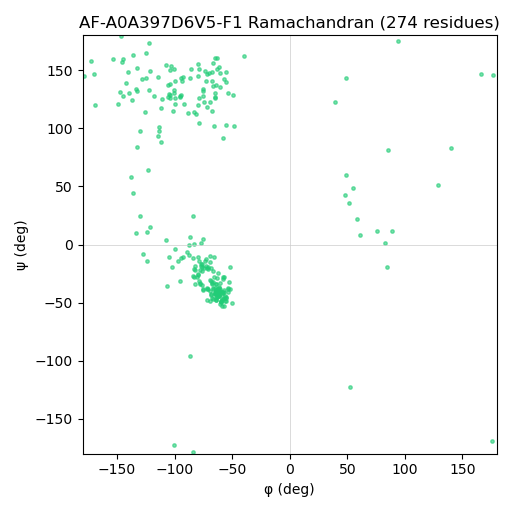456 1.00 72.94 93 GLU A N 1
ATOM 704 C CA . GLU A 1 93 ? -3.112 11.383 18.175 1.00 72.94 93 GLU A CA 1
ATOM 705 C C . GLU A 1 93 ? -2.993 10.608 16.859 1.00 72.94 93 GLU A C 1
ATOM 707 O O . GLU A 1 93 ? -3.601 9.553 16.676 1.00 72.94 93 GLU A O 1
ATOM 712 N N . VAL A 1 94 ? -2.183 11.124 15.932 1.00 80.56 94 VAL A N 1
ATOM 713 C CA . VAL A 1 94 ? -1.828 10.391 14.716 1.00 80.56 94 VAL A CA 1
ATOM 714 C C . VAL A 1 94 ? -0.681 9.456 15.065 1.00 80.56 94 VAL A C 1
ATOM 716 O O . VAL A 1 94 ? 0.415 9.912 15.385 1.00 80.56 94 VAL A O 1
ATOM 719 N N . LEU A 1 95 ? -0.931 8.152 15.009 1.00 86.25 95 LEU A N 1
ATOM 720 C CA . LEU A 1 95 ? 0.050 7.125 15.344 1.00 86.25 95 LEU A CA 1
ATOM 721 C C . LEU A 1 95 ? 0.612 6.474 14.083 1.00 86.25 95 LEU A C 1
ATOM 723 O O . LEU A 1 95 ? -0.129 6.125 13.167 1.00 86.25 95 LEU A O 1
ATOM 727 N N . ALA A 1 96 ? 1.922 6.245 14.058 1.00 87.69 96 ALA A N 1
ATOM 728 C CA . ALA A 1 96 ? 2.565 5.443 13.024 1.00 87.69 96 ALA A CA 1
ATOM 729 C C . ALA A 1 96 ? 3.743 4.642 13.589 1.00 87.69 96 ALA A C 1
ATOM 731 O O . ALA A 1 96 ? 4.302 4.967 14.637 1.00 87.69 96 ALA A O 1
ATOM 732 N N . THR A 1 97 ? 4.147 3.578 12.894 1.00 89.81 97 THR A N 1
ATOM 733 C CA . THR A 1 97 ? 5.356 2.835 13.272 1.00 89.81 97 THR A CA 1
ATOM 734 C C . THR A 1 97 ? 6.589 3.735 13.151 1.00 89.81 97 THR A C 1
ATOM 736 O O . THR A 1 97 ? 6.635 4.637 12.312 1.00 89.81 97 THR A O 1
ATOM 739 N N . ALA A 1 98 ? 7.624 3.477 13.957 1.00 90.31 98 ALA A N 1
ATOM 740 C CA . ALA A 1 98 ? 8.867 4.257 13.913 1.00 90.31 98 ALA A CA 1
ATOM 741 C C . ALA A 1 98 ? 9.469 4.323 12.495 1.00 90.31 98 ALA A C 1
ATOM 743 O O . ALA A 1 98 ? 9.926 5.378 12.054 1.00 90.31 98 ALA A O 1
ATOM 744 N N . SER A 1 99 ? 9.392 3.221 11.745 1.00 88.06 99 SER A N 1
ATOM 745 C CA . SER A 1 99 ? 9.860 3.146 10.360 1.00 88.06 99 SER A CA 1
ATOM 746 C C . SER A 1 99 ? 9.069 4.057 9.421 1.00 88.06 99 SER A C 1
ATOM 748 O O . SER A 1 99 ? 9.668 4.736 8.589 1.00 88.06 99 SER A O 1
ATOM 750 N N . VAL A 1 100 ? 7.740 4.127 9.564 1.00 88.12 100 VAL A N 1
ATOM 751 C CA . VAL A 1 100 ? 6.908 5.064 8.790 1.00 88.12 100 VAL A CA 1
ATOM 752 C C . VAL A 1 100 ? 7.248 6.509 9.149 1.00 88.12 100 VAL A C 1
ATOM 754 O O . VAL A 1 100 ? 7.411 7.323 8.248 1.00 88.12 100 VAL A O 1
ATOM 757 N N . ILE A 1 101 ? 7.445 6.832 10.429 1.00 90.44 101 ILE A N 1
ATOM 758 C CA . ILE A 1 101 ? 7.799 8.198 10.856 1.00 90.44 101 ILE A CA 1
ATOM 759 C C . ILE A 1 101 ? 9.154 8.614 10.285 1.00 90.44 101 ILE A C 1
ATOM 761 O O . ILE A 1 101 ? 9.289 9.716 9.755 1.00 90.44 101 ILE A O 1
ATOM 765 N N . ARG A 1 102 ? 10.157 7.731 10.345 1.00 90.56 102 ARG A N 1
ATOM 766 C CA . ARG A 1 102 ? 11.454 7.955 9.694 1.00 90.56 102 ARG A CA 1
ATOM 767 C C . ARG A 1 102 ? 11.279 8.183 8.193 1.00 90.56 102 ARG A C 1
ATOM 769 O O . ARG A 1 102 ? 11.838 9.132 7.658 1.00 90.56 102 ARG A O 1
ATOM 776 N N . TYR A 1 103 ? 10.474 7.359 7.527 1.00 88.69 103 TYR A N 1
ATOM 777 C CA . TYR A 1 103 ? 10.206 7.509 6.100 1.00 88.69 103 TYR A CA 1
ATOM 778 C C . TYR A 1 103 ? 9.537 8.849 5.755 1.00 88.69 103 TYR A C 1
ATOM 780 O O . TYR A 1 103 ? 9.950 9.509 4.803 1.00 88.69 103 TYR A O 1
ATOM 788 N N . VAL A 1 104 ? 8.544 9.279 6.538 1.00 87.25 104 VAL A N 1
ATOM 789 C CA . VAL A 1 104 ? 7.882 10.582 6.373 1.00 87.25 104 VAL A CA 1
ATOM 790 C C . VAL A 1 104 ? 8.899 11.709 6.529 1.00 87.25 104 VAL A C 1
ATOM 792 O O . VAL A 1 104 ? 9.026 12.524 5.623 1.00 87.25 104 VAL A O 1
ATOM 795 N N . LYS A 1 105 ? 9.695 11.715 7.605 1.00 89.75 105 LYS A N 1
ATOM 796 C CA . LYS A 1 105 ? 10.740 12.732 7.822 1.00 89.75 105 LYS A CA 1
ATOM 797 C C . LYS A 1 105 ? 11.748 12.798 6.670 1.00 89.75 105 LYS A C 1
ATOM 799 O O . LYS A 1 105 ? 12.133 13.883 6.260 1.00 89.75 105 LYS A O 1
ATOM 804 N N . ASP A 1 106 ? 12.129 11.650 6.117 1.00 88.81 106 ASP A N 1
ATOM 805 C CA . ASP A 1 106 ? 13.074 11.563 4.999 1.00 88.81 106 ASP A CA 1
ATOM 806 C C . ASP A 1 106 ? 12.506 12.060 3.657 1.00 88.81 106 ASP A C 1
ATOM 808 O O . ASP A 1 106 ? 13.273 12.308 2.721 1.00 88.81 106 ASP A O 1
ATOM 812 N N . THR A 1 107 ? 11.178 12.099 3.502 1.00 87.31 107 THR A N 1
ATOM 813 C CA . THR A 1 107 ? 10.532 12.289 2.191 1.00 87.31 107 THR A CA 1
ATOM 814 C C . THR A 1 107 ? 9.568 13.463 2.116 1.00 87.31 107 THR A C 1
ATOM 816 O O . THR A 1 107 ? 9.234 13.861 1.003 1.00 87.31 107 THR A O 1
ATOM 819 N N . VAL A 1 108 ? 9.158 14.039 3.248 1.00 86.56 108 VAL A N 1
ATOM 820 C CA . VAL A 1 108 ? 8.099 15.053 3.323 1.00 86.56 108 VAL A CA 1
ATOM 821 C C . VAL A 1 108 ? 8.379 16.271 2.444 1.00 86.56 108 VAL A C 1
ATOM 823 O O . VAL A 1 108 ? 7.534 16.609 1.624 1.00 86.56 108 VAL A O 1
ATOM 826 N N . ASP A 1 109 ? 9.579 16.851 2.508 1.00 86.75 109 ASP A N 1
ATOM 827 C CA . ASP A 1 109 ? 9.923 18.037 1.710 1.00 86.75 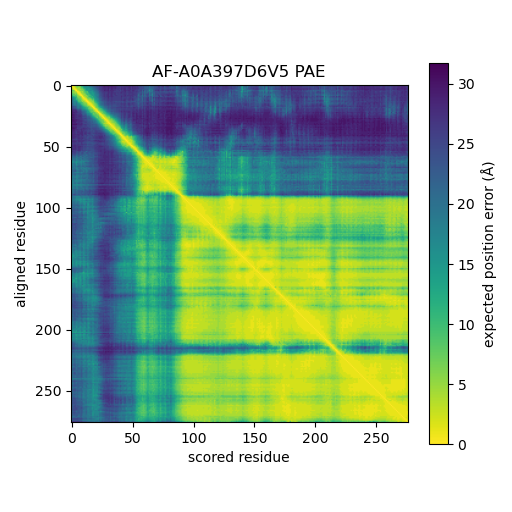109 ASP A CA 1
ATOM 828 C C . ASP A 1 109 ? 9.882 17.738 0.208 1.00 86.75 109 ASP A C 1
ATOM 830 O O . ASP A 1 109 ? 9.348 18.509 -0.585 1.00 86.75 109 ASP A O 1
ATOM 834 N N . ALA A 1 110 ? 10.398 16.570 -0.186 1.00 84.94 110 ALA A N 1
ATOM 835 C CA . ALA A 1 110 ? 10.382 16.139 -1.578 1.00 84.94 110 ALA A CA 1
ATOM 836 C C . ALA A 1 110 ? 8.959 15.842 -2.073 1.00 84.94 110 ALA A C 1
ATOM 838 O O . ALA A 1 110 ? 8.670 16.090 -3.239 1.00 84.94 110 ALA A O 1
ATOM 839 N N . LYS A 1 111 ? 8.075 15.325 -1.206 1.00 83.19 111 LYS A N 1
ATOM 840 C CA . LYS A 1 111 ? 6.661 15.118 -1.539 1.00 83.19 111 LYS A CA 1
ATOM 841 C C . LYS A 1 111 ? 5.941 16.456 -1.684 1.00 83.19 111 LYS A C 1
ATOM 843 O O . LYS A 1 111 ? 5.294 16.657 -2.699 1.00 83.19 111 LYS A O 1
ATOM 848 N N . LEU A 1 112 ? 6.093 17.381 -0.738 1.00 85.12 112 LEU A N 1
ATOM 849 C CA . LEU A 1 112 ? 5.492 18.714 -0.850 1.00 85.12 112 LEU A CA 1
ATOM 850 C C . LEU A 1 112 ? 5.914 19.408 -2.146 1.00 85.12 112 LEU A C 1
ATOM 852 O O . LEU A 1 112 ? 5.067 19.922 -2.864 1.00 85.12 112 LEU A O 1
ATOM 856 N N . GLU A 1 113 ? 7.202 19.357 -2.484 1.00 85.69 113 GLU A N 1
ATOM 857 C CA . GLU A 1 113 ? 7.703 19.939 -3.728 1.00 85.69 113 GLU A CA 1
ATOM 858 C C . GLU A 1 113 ? 7.145 19.237 -4.971 1.00 85.69 113 GLU A C 1
ATOM 860 O O . GLU A 1 113 ? 6.780 19.907 -5.933 1.00 85.69 113 GLU A O 1
ATOM 865 N N . ALA A 1 114 ? 7.057 17.903 -4.957 1.00 80.94 114 ALA A N 1
ATOM 866 C CA . ALA A 1 114 ? 6.506 17.140 -6.074 1.00 80.94 114 ALA A CA 1
ATOM 867 C C . ALA A 1 114 ? 5.020 17.440 -6.312 1.00 80.94 114 ALA A C 1
ATOM 869 O O . ALA A 1 114 ? 4.590 17.431 -7.460 1.00 80.94 114 ALA A O 1
ATOM 870 N N . TRP A 1 115 ? 4.269 17.703 -5.239 1.00 81.69 115 TRP A N 1
ATOM 871 C CA . TRP A 1 115 ? 2.812 17.782 -5.257 1.00 81.69 115 TRP A CA 1
ATOM 872 C C . TRP A 1 115 ? 2.245 19.201 -5.256 1.00 81.69 115 TRP A C 1
ATOM 874 O O . TRP A 1 115 ? 1.094 19.380 -5.640 1.00 81.69 115 TRP A O 1
ATOM 884 N N . LYS A 1 116 ? 3.011 20.222 -4.850 1.00 80.94 116 LYS A N 1
ATOM 885 C CA . LYS A 1 116 ? 2.498 21.594 -4.659 1.00 80.94 116 LYS A CA 1
ATOM 886 C C . LYS A 1 116 ? 1.730 22.145 -5.865 1.00 80.94 116 LYS A C 1
ATOM 888 O O . LYS A 1 116 ? 0.715 22.805 -5.678 1.00 80.94 116 LYS A O 1
ATOM 893 N N . ASP A 1 117 ? 2.184 21.852 -7.083 1.00 82.12 117 ASP A N 1
ATOM 894 C CA . ASP A 1 117 ? 1.572 22.381 -8.305 1.00 82.12 117 ASP A CA 1
ATOM 895 C C . ASP A 1 117 ? 0.285 21.623 -8.657 1.00 82.12 117 ASP A C 1
ATOM 897 O O . ASP A 1 117 ? -0.663 22.214 -9.166 1.00 82.12 117 ASP A O 1
ATOM 901 N N . GLN A 1 118 ? 0.242 20.321 -8.362 1.00 80.50 118 GLN A N 1
ATOM 902 C CA . GLN A 1 118 ? -0.924 19.465 -8.597 1.00 80.50 118 GLN A CA 1
ATOM 903 C C . GLN A 1 118 ? -2.023 19.719 -7.565 1.00 80.50 118 GLN A C 1
ATOM 905 O O . GLN A 1 118 ? -3.197 19.741 -7.919 1.00 80.50 118 GLN A O 1
ATOM 910 N N . LEU A 1 119 ? -1.636 19.947 -6.309 1.00 78.81 119 LEU A N 1
ATOM 911 C CA . LEU A 1 119 ? -2.560 20.242 -5.217 1.00 78.81 119 LEU A CA 1
ATOM 912 C C . LEU A 1 119 ? -3.017 21.708 -5.226 1.00 78.81 119 LEU A C 1
ATOM 914 O O . LEU A 1 119 ? -4.095 22.025 -4.736 1.00 78.81 119 LEU A O 1
ATOM 918 N N . GLY A 1 120 ? -2.215 22.627 -5.772 1.00 84.00 120 GLY A N 1
ATOM 919 C CA . GLY A 1 120 ? -2.563 24.042 -5.867 1.00 84.00 120 GLY A CA 1
ATOM 920 C C . 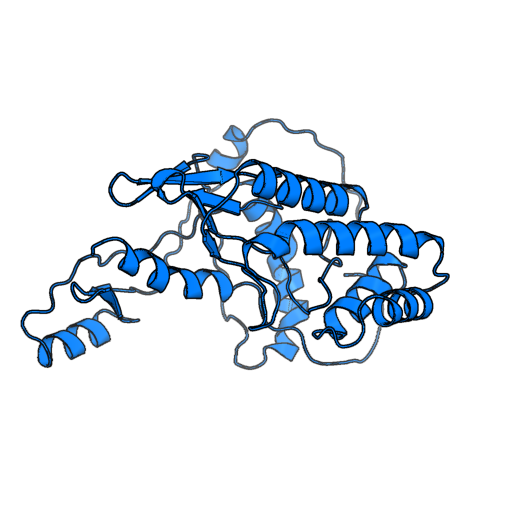GLY A 1 120 ? -2.982 24.637 -4.517 1.00 84.00 120 GLY A C 1
ATOM 921 O O . GLY A 1 120 ? -2.231 24.598 -3.544 1.00 84.00 120 GLY A O 1
ATOM 922 N N . ALA A 1 121 ? -4.194 25.195 -4.456 1.00 82.88 121 ALA A N 1
ATOM 923 C CA . ALA A 1 121 ? -4.747 25.772 -3.229 1.00 82.88 121 ALA A CA 1
ATOM 924 C C . ALA A 1 121 ? -5.060 24.728 -2.139 1.00 82.88 121 ALA A C 1
ATOM 926 O O . ALA A 1 121 ? -5.136 25.094 -0.967 1.00 82.88 121 ALA A O 1
ATOM 927 N N . ASP A 1 122 ? -5.202 23.454 -2.514 1.00 78.69 122 ASP A N 1
ATOM 928 C CA . ASP A 1 122 ? -5.454 22.336 -1.600 1.00 78.69 122 ASP A CA 1
ATOM 929 C C . ASP A 1 122 ? -4.151 21.737 -1.037 1.00 78.69 122 ASP A C 1
ATOM 931 O O . ASP A 1 122 ? -4.182 20.815 -0.219 1.00 78.69 122 ASP A O 1
ATOM 935 N N . ALA A 1 123 ? -2.987 22.270 -1.434 1.00 77.31 123 ALA A N 1
ATOM 936 C CA . ALA A 1 123 ? -1.707 21.850 -0.882 1.00 77.31 123 ALA A CA 1
ATOM 937 C C . ALA A 1 123 ? -1.656 22.108 0.636 1.00 77.31 123 ALA A C 1
ATOM 939 O O . ALA A 1 123 ? -2.021 23.196 1.101 1.00 77.31 123 ALA A O 1
ATOM 940 N N . PRO A 1 124 ? -1.160 21.150 1.440 1.00 73.69 124 PRO A N 1
ATOM 941 C CA . PRO A 1 124 ? -1.091 21.333 2.880 1.00 73.69 124 PRO A CA 1
ATOM 942 C C . PRO A 1 124 ? -0.125 22.473 3.230 1.00 73.69 124 PRO A C 1
ATOM 944 O O . PRO A 1 124 ? 1.048 22.458 2.862 1.00 73.69 124 PRO A O 1
ATOM 947 N N . SER A 1 125 ? -0.610 23.448 4.001 1.00 72.00 125 SER A N 1
ATOM 948 C CA . SER A 1 125 ? 0.190 24.586 4.485 1.00 72.00 125 SER A CA 1
ATOM 949 C C . SER A 1 125 ? 1.173 24.213 5.600 1.00 72.00 125 SER A C 1
ATOM 951 O O . SER A 1 125 ? 2.068 24.987 5.936 1.00 72.00 125 SER A O 1
ATOM 953 N N . SER A 1 126 ? 1.007 23.029 6.192 1.00 73.81 126 SER A N 1
ATOM 954 C CA . SER A 1 126 ? 1.899 22.456 7.197 1.00 73.81 126 SER A CA 1
ATOM 955 C C . SER A 1 126 ? 1.821 20.933 7.165 1.00 73.81 126 SER A C 1
ATOM 957 O O . SER A 1 126 ? 0.850 20.361 6.671 1.00 73.81 126 SER A O 1
ATOM 959 N N . THR A 1 127 ? 2.841 20.270 7.704 1.00 77.69 127 THR A N 1
ATOM 960 C CA . THR A 1 127 ? 2.888 18.809 7.789 1.00 77.69 127 THR A CA 1
ATOM 961 C C . THR A 1 127 ? 2.845 18.350 9.234 1.00 77.69 127 THR A C 1
ATOM 963 O O . THR A 1 127 ? 3.381 18.990 10.139 1.00 77.69 127 THR A O 1
ATOM 966 N N . ILE A 1 128 ? 2.171 17.224 9.454 1.00 78.56 128 ILE A N 1
ATOM 967 C CA . ILE A 1 128 ? 2.080 16.581 10.760 1.00 78.56 128 ILE A CA 1
ATOM 968 C C . ILE A 1 128 ? 3.012 15.379 10.740 1.00 78.56 128 ILE A C 1
ATOM 970 O O . ILE A 1 128 ? 2.919 14.515 9.868 1.00 78.56 128 ILE A O 1
ATOM 974 N N . VAL A 1 129 ? 3.911 15.321 11.717 1.00 81.00 129 VAL A N 1
ATOM 975 C CA . VAL A 1 129 ? 4.721 14.133 11.970 1.00 81.00 129 VAL A CA 1
ATOM 976 C C . VAL A 1 129 ? 3.974 13.274 12.992 1.00 81.00 129 VAL A C 1
ATOM 978 O O . VAL A 1 129 ? 3.719 13.766 14.093 1.00 81.00 129 VAL A O 1
ATOM 981 N N . PRO A 1 130 ? 3.622 12.017 12.664 1.00 82.94 130 PRO A N 1
ATOM 982 C CA . PRO A 1 130 ? 2.935 11.139 13.602 1.00 82.94 130 PRO A CA 1
ATOM 983 C C . PRO A 1 130 ? 3.763 10.851 14.857 1.00 82.94 130 PRO A C 1
ATOM 985 O O . PRO A 1 130 ? 4.997 10.800 14.818 1.00 82.94 130 PRO A O 1
ATOM 988 N N . SER A 1 131 ? 3.067 10.567 15.949 1.00 83.75 131 SER A N 1
ATOM 989 C CA . SER A 1 131 ? 3.642 9.982 17.153 1.00 83.75 131 SER A CA 1
ATOM 990 C C . SER A 1 131 ? 3.965 8.501 16.954 1.00 83.75 131 SER A C 1
ATOM 992 O O . SER A 1 131 ? 3.292 7.779 16.212 1.00 83.75 131 SER A O 1
ATOM 994 N N . VAL A 1 132 ? 4.998 8.027 17.656 1.00 87.94 132 VAL A N 1
ATOM 995 C CA . VAL A 1 132 ? 5.431 6.628 17.572 1.00 87.94 132 VAL A CA 1
ATOM 996 C C . VAL A 1 132 ? 4.396 5.716 18.214 1.00 87.94 132 VAL A C 1
ATOM 998 O O . VAL A 1 132 ? 4.113 5.800 19.409 1.00 87.94 132 VAL A O 1
ATOM 1001 N N . LEU A 1 133 ? 3.902 4.772 17.424 1.00 87.88 133 LEU A N 1
ATOM 1002 C CA . LEU A 1 133 ? 3.136 3.646 17.909 1.00 87.88 133 LEU A CA 1
ATOM 1003 C C . LEU A 1 133 ? 4.036 2.725 18.745 1.00 87.88 133 LEU A C 1
ATOM 1005 O O . LEU A 1 133 ? 4.958 2.092 18.229 1.00 87.88 133 LEU A O 1
ATOM 1009 N N . LYS A 1 134 ? 3.737 2.630 20.041 1.00 86.94 134 LYS A N 1
ATOM 1010 C CA . LYS A 1 134 ? 4.555 1.898 21.024 1.00 86.94 134 LYS A CA 1
ATOM 1011 C C . LYS A 1 134 ? 4.269 0.393 21.087 1.00 86.94 134 LYS A C 1
ATOM 1013 O O . LYS A 1 134 ? 5.007 -0.340 21.734 1.00 86.94 134 LYS A O 1
ATOM 1018 N N . SER A 1 135 ? 3.191 -0.068 20.456 1.00 88.50 135 SER A N 1
ATOM 1019 C CA . SER A 1 135 ? 2.705 -1.449 20.532 1.00 88.50 135 SER A CA 1
ATOM 1020 C C . SER A 1 135 ? 2.197 -1.920 19.173 1.00 88.50 135 SER A C 1
ATOM 1022 O O . SER A 1 135 ? 1.620 -1.144 18.421 1.00 88.50 135 SER A O 1
ATOM 1024 N N . LYS A 1 136 ? 2.331 -3.217 18.876 1.00 89.06 136 LYS A N 1
ATOM 1025 C CA . LYS A 1 136 ? 1.712 -3.841 17.690 1.00 89.06 136 LYS A CA 1
ATOM 1026 C C . LYS A 1 136 ? 0.205 -4.072 17.841 1.00 89.06 136 LYS A C 1
ATOM 1028 O O . LYS A 1 136 ? -0.403 -4.683 16.974 1.00 89.06 136 LYS A O 1
ATOM 1033 N N . ALA A 1 137 ? -0.400 -3.620 18.930 1.00 90.88 137 ALA A N 1
ATOM 1034 C CA . ALA A 1 137 ? -1.839 -3.650 19.114 1.00 90.88 137 ALA A CA 1
ATOM 1035 C C . ALA A 1 137 ? -2.317 -2.388 19.831 1.00 90.88 137 ALA A C 1
ATOM 1037 O O . ALA A 1 137 ? -1.694 -1.939 20.798 1.00 90.88 137 ALA A O 1
ATOM 1038 N N . LEU A 1 138 ? -3.443 -1.862 19.365 1.00 89.88 138 LEU A N 1
ATOM 1039 C CA . LEU A 1 138 ? -4.218 -0.811 20.004 1.00 89.88 138 LEU A CA 1
ATOM 1040 C C . LEU A 1 138 ? -5.451 -1.422 20.673 1.00 89.88 138 LEU A C 1
ATOM 1042 O O . LEU A 1 138 ? -5.940 -2.480 20.267 1.00 89.88 138 LEU A O 1
ATOM 1046 N N . LYS A 1 139 ? -5.952 -0.753 21.712 1.00 87.19 139 LYS A N 1
ATOM 1047 C CA . LYS A 1 139 ? -7.214 -1.102 22.362 1.00 87.19 139 LYS A CA 1
ATOM 1048 C C . LYS A 1 139 ? -8.243 -0.026 22.067 1.00 87.19 139 LYS A C 1
ATOM 1050 O O . LYS A 1 139 ? -7.996 1.138 22.354 1.00 87.19 139 LYS A O 1
ATOM 1055 N N . LEU A 1 140 ? -9.384 -0.437 21.530 1.00 83.50 140 LEU A N 1
ATOM 1056 C CA . LEU A 1 140 ? -10.540 0.424 21.306 1.00 83.50 140 LEU A CA 1
ATOM 1057 C C . LEU A 1 140 ? -11.737 -0.224 21.990 1.00 83.50 140 LEU A C 1
ATOM 1059 O O . LEU A 1 140 ? -12.114 -1.332 21.625 1.00 83.50 140 LEU A O 1
ATOM 1063 N N . GLU A 1 141 ? -12.281 0.419 23.023 1.00 83.06 141 GLU A N 1
ATOM 1064 C CA . GLU A 1 141 ? -13.444 -0.094 23.772 1.00 83.06 141 GLU A CA 1
ATOM 1065 C C . GLU A 1 141 ? -13.274 -1.556 24.253 1.00 83.06 141 GLU A C 1
ATOM 1067 O O . GLU A 1 141 ? -14.202 -2.359 24.245 1.00 83.06 141 GLU A O 1
ATOM 1072 N N . GLY A 1 142 ? -12.049 -1.938 24.634 1.00 84.75 142 GLY A N 1
ATOM 1073 C CA . GLY A 1 142 ? -11.694 -3.310 25.032 1.00 84.75 142 GLY A CA 1
ATOM 1074 C C . GLY A 1 142 ? -11.350 -4.258 23.871 1.00 84.75 142 GLY A C 1
ATOM 1075 O O . GLY A 1 142 ? -10.614 -5.230 24.079 1.00 84.75 142 GLY A O 1
ATOM 1076 N N . SER A 1 143 ? -11.761 -3.933 22.644 1.00 87.81 143 SER A N 1
ATOM 1077 C CA . SER A 1 143 ? -11.416 -4.672 21.423 1.00 87.81 143 SER A CA 1
ATOM 1078 C C . SER A 1 143 ? -9.949 -4.468 21.038 1.00 87.81 143 SER A C 1
ATOM 1080 O O . SER A 1 143 ? -9.367 -3.409 21.275 1.00 87.81 143 SER A O 1
ATOM 1082 N N . SER A 1 144 ? -9.326 -5.495 20.453 1.00 93.44 144 SER A N 1
ATOM 1083 C CA . SER A 1 144 ? -7.932 -5.449 19.987 1.00 93.44 144 SER A CA 1
ATOM 1084 C C . SER A 1 144 ? -7.854 -5.083 18.508 1.00 93.44 144 SER A C 1
ATOM 1086 O O . SER A 1 144 ? -8.497 -5.733 17.686 1.00 93.44 144 SER A O 1
ATOM 1088 N N . LEU A 1 145 ? -7.043 -4.081 18.177 1.00 94.44 145 LEU A N 1
ATOM 1089 C CA . LEU A 1 145 ? -6.722 -3.665 16.813 1.00 94.44 145 LEU A CA 1
ATOM 1090 C C . LEU A 1 145 ? -5.244 -3.963 16.589 1.00 94.44 145 LEU A C 1
ATOM 1092 O O . LEU A 1 145 ? -4.374 -3.251 17.088 1.00 94.44 145 LEU A O 1
ATOM 1096 N N . GLU A 1 146 ? -4.947 -5.051 15.896 1.00 95.38 146 GLU A N 1
ATOM 1097 C CA . GLU A 1 146 ? -3.588 -5.560 15.756 1.00 95.38 146 GLU A CA 1
ATOM 1098 C C . GLU A 1 146 ? -2.940 -5.062 14.471 1.00 95.38 146 GLU A C 1
ATOM 1100 O O . GLU A 1 146 ? -3.465 -5.270 13.384 1.00 95.38 146 GLU A O 1
ATOM 1105 N N . ILE A 1 147 ? -1.758 -4.466 14.577 1.00 93.62 147 ILE A N 1
ATOM 1106 C CA . ILE A 1 147 ? -0.966 -4.042 13.426 1.00 93.62 147 ILE A CA 1
ATOM 1107 C C . ILE A 1 147 ? -0.079 -5.206 12.994 1.00 93.62 147 ILE A C 1
ATOM 1109 O O . ILE A 1 147 ? 0.833 -5.625 13.715 1.00 93.62 147 ILE A O 1
ATOM 1113 N N . ARG A 1 148 ? -0.355 -5.731 11.801 1.00 93.56 148 ARG A N 1
ATOM 1114 C CA . ARG A 1 148 ? 0.319 -6.892 11.211 1.00 93.56 148 ARG A CA 1
ATOM 1115 C C . ARG A 1 148 ? 0.934 -6.527 9.858 1.00 93.56 148 ARG A C 1
ATOM 1117 O O . ARG A 1 148 ? 0.731 -5.424 9.364 1.00 93.56 148 ARG A O 1
ATOM 1124 N N . GLY A 1 149 ? 1.697 -7.448 9.273 1.00 92.06 149 GLY A N 1
ATOM 1125 C CA . GLY A 1 149 ? 2.363 -7.263 7.982 1.00 92.06 149 GLY A CA 1
ATOM 1126 C C . GLY A 1 149 ? 3.810 -6.749 8.070 1.00 92.06 149 GLY A C 1
ATOM 1127 O O . GLY A 1 149 ? 4.322 -6.475 9.161 1.00 92.06 149 GLY A O 1
ATOM 1128 N N . PRO A 1 150 ? 4.511 -6.661 6.924 1.00 89.69 150 PRO A N 1
ATOM 1129 C CA . PRO A 1 150 ? 5.874 -6.130 6.852 1.00 89.69 150 PRO A CA 1
ATOM 1130 C C . PRO A 1 150 ? 5.958 -4.640 7.213 1.00 89.69 150 PRO A C 1
ATOM 1132 O O . PRO A 1 150 ? 4.974 -3.914 7.114 1.00 89.69 150 PRO A O 1
ATOM 1135 N N . VAL A 1 151 ? 7.163 -4.168 7.557 1.00 81.69 151 VAL A N 1
ATOM 1136 C CA . VAL A 1 151 ? 7.480 -2.848 8.160 1.00 81.69 151 VAL A CA 1
ATOM 1137 C C . VAL A 1 151 ? 6.911 -1.629 7.410 1.00 81.69 151 VAL A C 1
ATOM 1139 O O . VAL A 1 151 ? 6.744 -0.561 7.997 1.00 81.69 151 VAL A O 1
ATOM 1142 N N . TYR A 1 152 ? 6.550 -1.791 6.138 1.00 83.38 152 TYR A N 1
ATOM 1143 C CA . TYR A 1 152 ? 5.985 -0.744 5.286 1.00 83.38 152 TYR A CA 1
ATOM 1144 C C . TYR A 1 152 ? 4.749 -1.160 4.480 1.00 83.38 152 TYR A C 1
ATOM 1146 O O . TYR A 1 152 ? 4.324 -0.474 3.547 1.00 83.38 152 TYR A O 1
ATOM 1154 N N . ARG A 1 153 ? 4.224 -2.332 4.811 1.00 88.44 153 ARG A N 1
ATOM 1155 C CA . ARG A 1 153 ? 3.134 -3.035 4.142 1.00 88.44 153 ARG A CA 1
ATOM 1156 C C . ARG A 1 153 ? 2.202 -3.568 5.231 1.00 88.44 153 ARG A C 1
ATOM 1158 O O . ARG A 1 153 ? 1.852 -4.743 5.248 1.00 88.44 153 ARG A O 1
ATOM 1165 N N . THR A 1 154 ? 1.913 -2.711 6.210 1.00 91.56 154 THR A N 1
ATOM 1166 C CA . THR A 1 154 ? 1.127 -3.068 7.387 1.00 91.56 154 THR A CA 1
ATOM 1167 C C . THR A 1 154 ? -0.363 -2.926 7.127 1.00 91.56 154 THR A C 1
ATOM 1169 O O . THR A 1 154 ? -0.777 -2.047 6.377 1.00 91.56 154 THR A O 1
ATOM 1172 N N . PHE A 1 155 ? -1.153 -3.732 7.824 1.00 93.06 155 PHE A N 1
ATOM 1173 C CA . PHE A 1 155 ? -2.612 -3.659 7.866 1.00 93.06 155 PHE A CA 1
ATOM 1174 C C . PHE A 1 155 ? -3.094 -3.824 9.310 1.00 93.06 155 PHE A C 1
ATOM 1176 O O . PHE A 1 155 ? -2.339 -4.294 10.172 1.00 93.06 155 PHE A O 1
ATOM 1183 N N . VAL A 1 156 ? -4.345 -3.450 9.580 1.00 95.12 156 VAL A N 1
ATOM 1184 C CA . VAL A 1 156 ? -4.975 -3.661 10.888 1.00 95.12 156 VAL A CA 1
ATOM 1185 C C . VAL A 1 156 ? -5.865 -4.896 10.828 1.00 95.12 156 VAL A C 1
ATOM 1187 O O . VAL A 1 156 ? -6.752 -5.003 9.987 1.00 95.12 156 VAL A O 1
ATOM 1190 N N . TRP A 1 157 ? -5.639 -5.832 11.742 1.00 96.56 157 TRP A N 1
ATOM 1191 C CA . TRP A 1 157 ? -6.472 -7.004 11.964 1.00 96.56 157 TRP A CA 1
ATOM 1192 C C . TRP A 1 157 ? -7.307 -6.821 13.228 1.00 96.56 157 TRP A C 1
ATOM 1194 O O . TRP A 1 157 ? -6.772 -6.501 14.289 1.00 96.56 157 TRP A O 1
ATOM 1204 N N . ILE A 1 158 ? -8.613 -7.057 13.125 1.00 96.38 158 ILE A N 1
ATOM 1205 C CA . ILE A 1 158 ? -9.562 -6.992 14.238 1.00 96.38 158 ILE A CA 1
ATOM 1206 C C . ILE A 1 158 ? -10.099 -8.414 14.467 1.00 96.38 158 ILE A C 1
ATOM 1208 O O . ILE A 1 158 ? -11.062 -8.816 13.804 1.00 96.38 158 ILE A O 1
ATOM 1212 N N . PRO A 1 159 ? -9.491 -9.204 15.379 1.00 95.94 159 PRO A N 1
ATOM 1213 C CA . PRO A 1 159 ? -9.800 -10.626 15.532 1.00 95.94 159 PRO A CA 1
ATOM 1214 C C . PRO A 1 159 ? -11.264 -10.906 15.863 1.00 95.94 159 PRO A C 1
ATOM 1216 O O . PRO A 1 159 ? -11.848 -11.837 15.317 1.00 95.94 159 PRO A O 1
ATOM 1219 N N . GLU A 1 160 ? -11.853 -10.087 16.737 1.00 95.31 160 GLU A N 1
ATOM 1220 C CA . GLU A 1 160 ? -13.235 -10.246 17.202 1.00 95.31 160 GLU A CA 1
ATOM 1221 C C . GLU A 1 160 ? -14.243 -10.173 16.049 1.00 95.31 160 GLU A C 1
ATOM 1223 O O . GLU A 1 160 ? -15.237 -10.894 16.044 1.00 95.31 160 GLU A O 1
ATOM 1228 N N . LEU A 1 161 ? -13.939 -9.359 15.034 1.00 93.56 161 LEU A N 1
ATOM 1229 C CA . LEU A 1 161 ? -14.762 -9.205 13.838 1.00 93.56 161 LEU A CA 1
ATOM 1230 C C . LEU A 1 161 ? -14.344 -10.082 12.670 1.00 93.56 161 LEU A C 1
ATOM 1232 O O . LEU A 1 161 ? -15.048 -10.142 11.665 1.00 93.56 161 LEU A O 1
ATOM 1236 N N . LYS A 1 162 ? -13.167 -10.700 12.766 1.00 94.31 162 LYS A N 1
ATOM 1237 C CA . LYS A 1 162 ? -12.436 -11.217 11.613 1.00 94.31 162 LYS A CA 1
ATOM 1238 C C . LYS A 1 162 ? -12.338 -10.186 10.482 1.00 94.31 162 LYS A C 1
ATOM 1240 O O . LYS A 1 162 ? -12.539 -10.523 9.316 1.00 94.31 162 LYS A O 1
ATOM 1245 N N . ALA A 1 163 ? -12.060 -8.932 10.834 1.00 92.25 163 ALA A N 1
ATOM 1246 C CA . ALA A 1 163 ? -11.997 -7.833 9.878 1.00 92.25 163 ALA A CA 1
ATOM 1247 C C . ALA A 1 163 ? -10.555 -7.405 9.604 1.00 92.25 163 ALA A C 1
ATOM 1249 O O . ALA A 1 163 ? -9.758 -7.267 10.535 1.00 92.25 163 ALA A O 1
ATOM 1250 N N . VAL A 1 164 ? -10.240 -7.151 8.337 1.00 92.81 164 VAL A N 1
ATOM 1251 C CA . VAL A 1 164 ? -9.008 -6.480 7.917 1.00 92.81 164 VAL A CA 1
ATOM 1252 C C . VAL A 1 164 ? -9.350 -5.061 7.493 1.00 92.81 164 VAL A C 1
ATOM 1254 O O . VAL A 1 164 ? -10.207 -4.862 6.638 1.00 92.81 164 VAL A O 1
ATOM 1257 N N . VAL A 1 165 ? -8.656 -4.088 8.072 1.00 90.62 165 VAL A N 1
ATOM 1258 C CA . VAL A 1 165 ? -8.579 -2.735 7.525 1.00 90.62 165 VAL A CA 1
ATOM 1259 C C . VAL A 1 165 ? -7.246 -2.612 6.819 1.00 90.62 165 VAL A C 1
ATOM 1261 O O . VAL A 1 165 ? -6.178 -2.712 7.434 1.00 90.62 165 VAL A O 1
ATOM 1264 N N . ASP A 1 166 ? -7.327 -2.439 5.514 1.00 86.19 166 ASP A N 1
ATOM 1265 C CA . ASP A 1 166 ? -6.171 -2.298 4.663 1.00 86.19 166 ASP A CA 1
ATOM 1266 C C . ASP A 1 166 ? -5.578 -0.894 4.730 1.00 86.19 166 ASP A C 1
ATOM 1268 O O . ASP A 1 166 ? -6.273 0.094 4.955 1.00 86.19 166 ASP A O 1
ATOM 1272 N N . GLY A 1 167 ? -4.269 -0.827 4.508 1.00 79.69 167 GLY A N 1
ATOM 1273 C CA . GLY A 1 167 ? -3.605 0.411 4.136 1.00 79.69 167 GLY A CA 1
ATOM 1274 C C . GLY A 1 167 ? -3.674 0.587 2.625 1.00 79.69 167 GLY A C 1
ATOM 1275 O O . GLY A 1 167 ? -4.648 1.083 2.090 1.00 79.69 167 GLY A O 1
ATOM 1276 N N . VAL A 1 168 ? -2.613 0.178 1.933 1.00 84.62 168 VAL A N 1
ATOM 1277 C CA . VAL A 1 168 ? -2.495 0.299 0.469 1.00 84.62 168 VAL A CA 1
ATOM 1278 C C . VAL A 1 168 ? -2.293 -1.083 -0.160 1.00 84.62 168 VAL A C 1
ATOM 1280 O O . VAL A 1 168 ? -1.821 -1.180 -1.281 1.00 84.62 168 VAL A O 1
ATOM 1283 N N . LEU A 1 169 ? -2.539 -2.188 0.558 1.00 87.19 169 LEU A N 1
ATOM 1284 C CA . LEU A 1 169 ? -2.112 -3.496 0.065 1.00 87.19 169 LEU A CA 1
ATOM 1285 C C . LEU A 1 169 ? -2.990 -4.020 -1.057 1.00 87.19 169 LEU A C 1
ATOM 1287 O O . LEU A 1 169 ? -2.460 -4.647 -1.971 1.00 87.19 169 LEU A O 1
ATOM 1291 N N . MET A 1 170 ? -4.294 -3.805 -0.965 1.00 86.06 170 MET A N 1
ATOM 1292 C CA . MET A 1 170 ? -5.283 -4.346 -1.878 1.00 86.06 170 MET A CA 1
ATOM 1293 C C . MET A 1 170 ? -5.704 -3.285 -2.879 1.00 86.06 170 MET A C 1
ATOM 1295 O O . MET A 1 170 ? -6.006 -2.146 -2.519 1.00 86.06 170 MET A O 1
ATOM 1299 N N . VAL A 1 171 ? -5.731 -3.694 -4.145 1.00 79.12 171 VAL A N 1
ATOM 1300 C CA . VAL A 1 171 ? -6.307 -2.914 -5.232 1.00 79.12 171 VAL A CA 1
ATOM 1301 C C . VAL A 1 171 ? -7.418 -3.696 -5.916 1.00 79.12 171 VAL A C 1
ATOM 1303 O O . VAL A 1 171 ? -7.374 -4.924 -5.997 1.00 79.12 171 VAL A O 1
ATOM 1306 N N . SER A 1 172 ? -8.403 -2.975 -6.442 1.00 77.19 172 SER A N 1
ATOM 1307 C CA . SER A 1 172 ? -9.486 -3.550 -7.239 1.00 77.19 172 SER A CA 1
ATOM 1308 C C . SER A 1 172 ? -9.759 -2.665 -8.450 1.00 77.19 172 SER A C 1
ATOM 1310 O O . SER A 1 172 ? -10.011 -1.470 -8.294 1.00 77.19 172 SER A O 1
ATOM 1312 N N . ASN A 1 173 ? -9.687 -3.253 -9.651 1.00 78.38 173 ASN A N 1
ATOM 1313 C CA . ASN A 1 173 ? -9.953 -2.604 -10.946 1.00 78.38 173 ASN A CA 1
ATOM 1314 C C . ASN A 1 173 ? -9.087 -1.372 -11.278 1.00 78.38 173 ASN A C 1
ATOM 1316 O O . ASN A 1 173 ? -9.466 -0.547 -12.113 1.00 78.38 173 ASN A O 1
ATOM 1320 N N . ILE A 1 174 ? -7.916 -1.249 -10.653 1.00 85.19 174 ILE A N 1
ATOM 1321 C CA . ILE A 1 174 ? -6.961 -0.159 -10.885 1.00 85.19 174 ILE A CA 1
ATOM 1322 C C . ILE A 1 174 ? -5.548 -0.705 -11.061 1.00 85.19 174 ILE A C 1
ATOM 1324 O O . ILE A 1 174 ? -5.188 -1.739 -10.489 1.00 85.19 174 ILE A O 1
ATOM 1328 N N . HIS A 1 175 ? -4.722 0.010 -11.817 1.00 90.81 175 HIS A N 1
ATOM 1329 C CA . HIS A 1 175 ? -3.296 -0.269 -11.865 1.00 90.81 175 HIS A CA 1
ATOM 1330 C C . HIS A 1 175 ? -2.590 0.232 -10.600 1.00 90.81 175 HIS A C 1
ATOM 1332 O O . HIS A 1 175 ? -2.698 1.393 -10.221 1.00 90.81 175 HIS A O 1
ATOM 1338 N N . THR A 1 176 ? -1.822 -0.641 -9.944 1.00 88.50 176 THR A N 1
ATOM 1339 C CA . THR A 1 176 ? -1.159 -0.292 -8.680 1.00 88.50 176 THR A CA 1
ATOM 1340 C C . THR A 1 176 ? 0.054 0.611 -8.884 1.00 88.50 176 THR A C 1
ATOM 1342 O O . THR A 1 176 ? 0.945 0.312 -9.682 1.00 88.50 176 THR A O 1
ATOM 1345 N N . PHE A 1 177 ? 0.148 1.661 -8.070 1.00 89.88 177 PHE A N 1
ATOM 1346 C CA . PHE A 1 177 ? 1.345 2.484 -7.952 1.00 89.88 177 PHE A CA 1
ATOM 1347 C C . PHE A 1 177 ? 2.480 1.742 -7.222 1.00 89.88 177 PHE A C 1
ATOM 1349 O O . PHE A 1 177 ? 2.370 1.398 -6.043 1.00 89.88 177 PHE A O 1
ATOM 1356 N N . VAL A 1 178 ? 3.612 1.526 -7.901 1.00 91.25 178 VAL A N 1
ATOM 1357 C CA . VAL A 1 178 ? 4.787 0.806 -7.360 1.00 91.25 178 VAL A CA 1
ATOM 1358 C C . VAL A 1 178 ? 6.082 1.622 -7.410 1.00 91.25 178 VAL A C 1
ATOM 1360 O O . VAL A 1 178 ? 7.166 1.099 -7.150 1.00 91.25 178 VAL A O 1
ATOM 1363 N N . ALA A 1 179 ? 5.982 2.916 -7.715 1.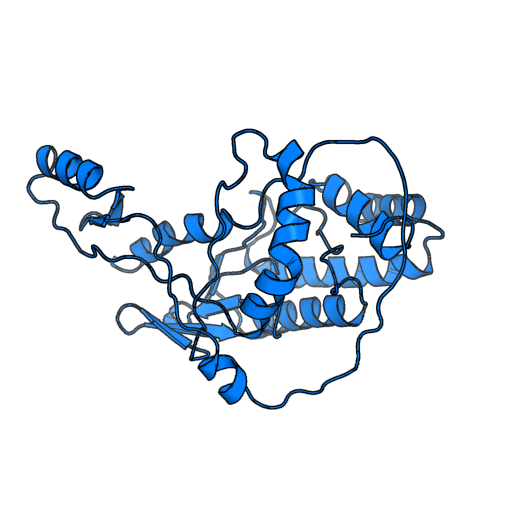00 90.12 179 ALA A N 1
ATOM 1364 C CA . ALA A 1 179 ? 7.124 3.819 -7.827 1.00 90.12 179 ALA A CA 1
ATOM 1365 C C . ALA A 1 179 ? 7.557 4.470 -6.501 1.00 90.12 179 ALA A C 1
ATOM 1367 O O . ALA A 1 179 ? 8.453 5.308 -6.528 1.00 90.12 179 ALA A O 1
ATOM 1368 N N . GLU A 1 180 ? 6.990 4.095 -5.346 1.00 87.44 180 GLU A N 1
ATOM 1369 C CA . GLU A 1 180 ? 7.298 4.737 -4.055 1.00 87.44 180 GLU A CA 1
ATOM 1370 C C . GLU A 1 180 ? 8.814 4.857 -3.812 1.00 87.44 180 GLU A C 1
ATOM 1372 O O . GLU A 1 180 ? 9.575 3.889 -3.927 1.00 87.44 180 GLU A O 1
ATOM 1377 N N . ARG A 1 181 ? 9.260 6.072 -3.472 1.00 82.62 181 ARG A N 1
ATOM 1378 C CA . ARG A 1 181 ? 10.680 6.397 -3.310 1.00 82.62 181 ARG A CA 1
ATOM 1379 C C . ARG A 1 181 ? 11.343 5.452 -2.300 1.00 82.62 181 ARG A C 1
ATOM 1381 O O . ARG A 1 181 ? 10.779 5.109 -1.266 1.00 82.62 181 ARG A O 1
ATOM 1388 N N . LYS A 1 182 ? 12.573 5.018 -2.598 1.00 84.06 182 LYS A N 1
ATOM 1389 C CA . LYS A 1 182 ? 13.325 3.999 -1.828 1.00 84.06 182 LYS A CA 1
ATOM 1390 C C . LYS A 1 182 ? 12.654 2.607 -1.761 1.00 84.06 182 LYS A C 1
ATOM 1392 O O . LYS A 1 182 ? 13.156 1.755 -1.037 1.00 84.06 182 LYS A O 1
ATOM 1397 N N . ARG A 1 183 ? 11.565 2.347 -2.503 1.00 87.81 183 ARG A N 1
ATOM 1398 C CA . ARG A 1 183 ? 10.835 1.058 -2.522 1.00 87.81 183 ARG A CA 1
ATOM 1399 C C . ARG A 1 183 ? 10.569 0.507 -3.925 1.00 87.81 183 ARG A C 1
ATOM 1401 O O . ARG A 1 183 ? 9.683 -0.314 -4.127 1.00 87.81 183 ARG A O 1
ATOM 1408 N N . GLN A 1 184 ? 11.388 0.906 -4.889 1.00 90.81 184 GLN A N 1
ATOM 1409 C CA . GLN A 1 184 ? 11.295 0.502 -6.296 1.00 90.81 184 GLN A CA 1
ATOM 1410 C C . GLN A 1 184 ? 11.980 -0.857 -6.567 1.00 90.81 184 GLN A C 1
ATOM 1412 O O . GLN A 1 184 ? 12.418 -1.124 -7.684 1.00 90.81 184 GLN A O 1
ATOM 1417 N N . THR A 1 185 ? 12.109 -1.726 -5.556 1.00 91.94 185 THR A N 1
ATOM 1418 C CA . THR A 1 185 ? 12.890 -2.973 -5.641 1.00 91.94 185 THR A CA 1
ATOM 1419 C C . THR A 1 185 ? 12.001 -4.223 -5.688 1.00 91.94 185 THR A C 1
ATOM 1421 O O . THR A 1 185 ? 10.877 -4.188 -5.169 1.00 91.94 185 THR A O 1
ATOM 1424 N N . PRO A 1 186 ? 12.488 -5.338 -6.271 1.00 93.44 186 PRO A N 1
ATOM 1425 C CA . PRO A 1 186 ? 11.790 -6.624 -6.227 1.00 93.44 186 PRO A CA 1
ATOM 1426 C C . PRO A 1 186 ? 11.447 -7.064 -4.801 1.00 93.44 186 PRO A C 1
ATOM 1428 O O . PRO A 1 186 ? 10.352 -7.560 -4.548 1.00 93.44 186 PRO A O 1
ATOM 1431 N N . GLU A 1 187 ? 12.330 -6.810 -3.833 1.00 93.38 187 GLU A N 1
ATOM 1432 C CA . GLU A 1 187 ? 12.124 -7.180 -2.431 1.00 93.38 187 GLU A CA 1
ATOM 1433 C C . GLU A 1 187 ? 10.926 -6.446 -1.826 1.00 93.38 187 GLU A C 1
ATOM 1435 O O . GLU A 1 187 ? 10.138 -7.065 -1.112 1.00 93.38 187 GLU A O 1
ATOM 1440 N N . SER A 1 188 ? 10.734 -5.159 -2.145 1.00 92.12 188 SER A N 1
ATOM 1441 C CA . SER A 1 188 ? 9.581 -4.402 -1.642 1.00 92.12 188 SER A CA 1
ATOM 1442 C C . SER A 1 188 ? 8.254 -4.902 -2.220 1.00 92.12 188 SER A C 1
ATOM 1444 O O . SER A 1 188 ? 7.228 -4.884 -1.534 1.00 92.12 188 SER A O 1
ATOM 1446 N N . ARG A 1 189 ? 8.257 -5.375 -3.469 1.00 93.56 189 ARG A N 1
ATOM 1447 C CA . ARG A 1 189 ? 7.069 -5.972 -4.097 1.00 93.56 189 ARG A CA 1
ATOM 1448 C C . ARG A 1 189 ? 6.823 -7.390 -3.577 1.00 93.56 189 ARG A C 1
ATOM 1450 O O . ARG A 1 189 ? 5.682 -7.750 -3.306 1.00 93.56 189 ARG A O 1
ATOM 1457 N N . ALA A 1 190 ? 7.877 -8.147 -3.281 1.00 94.06 190 ALA A N 1
ATOM 1458 C CA . ALA A 1 190 ? 7.769 -9.421 -2.576 1.00 94.06 190 ALA A CA 1
ATOM 1459 C C . ALA A 1 190 ? 7.247 -9.257 -1.133 1.00 94.06 190 ALA A C 1
ATOM 1461 O O . ALA A 1 190 ? 6.461 -10.080 -0.671 1.00 94.06 190 ALA A O 1
ATOM 1462 N N . GLU A 1 191 ? 7.636 -8.199 -0.410 1.00 93.56 191 GLU A N 1
ATOM 1463 C CA . GLU A 1 191 ? 7.034 -7.843 0.886 1.00 93.56 191 GLU A CA 1
ATOM 1464 C C . GLU A 1 191 ? 5.534 -7.591 0.760 1.00 93.56 191 GLU A C 1
ATOM 1466 O O . GLU A 1 191 ? 4.759 -8.051 1.594 1.00 93.56 191 GLU A O 1
ATOM 1471 N N . TRP A 1 192 ? 5.124 -6.894 -0.295 1.00 93.50 192 TRP A N 1
ATOM 1472 C CA . TRP A 1 192 ? 3.719 -6.624 -0.568 1.00 93.50 192 TRP A CA 1
ATOM 1473 C C . TRP A 1 192 ? 2.925 -7.923 -0.746 1.00 93.50 192 TRP A C 1
ATOM 1475 O O . TRP A 1 192 ? 1.929 -8.130 -0.054 1.00 93.50 192 TRP A O 1
ATOM 1485 N N . ILE A 1 193 ? 3.429 -8.843 -1.578 1.00 94.88 193 ILE A N 1
ATOM 1486 C CA . ILE A 1 193 ? 2.846 -10.181 -1.760 1.00 94.88 193 ILE A CA 1
ATOM 1487 C C . ILE A 1 193 ? 2.756 -10.925 -0.419 1.00 94.88 193 ILE A C 1
ATOM 1489 O O . ILE A 1 193 ? 1.701 -11.465 -0.096 1.00 94.88 193 ILE A O 1
ATOM 1493 N N . ARG A 1 194 ? 3.805 -10.890 0.418 1.00 95.31 194 ARG A N 1
ATOM 1494 C CA . ARG A 1 194 ? 3.771 -11.517 1.755 1.00 95.31 194 ARG A CA 1
ATOM 1495 C C . ARG A 1 194 ? 2.701 -10.918 2.669 1.00 95.31 194 ARG A C 1
ATOM 1497 O O . ARG A 1 194 ? 2.099 -11.648 3.451 1.00 95.31 194 ARG A O 1
ATOM 1504 N N . GLY A 1 195 ? 2.465 -9.608 2.604 1.00 94.81 195 GLY A N 1
ATOM 1505 C CA . GLY A 1 195 ? 1.376 -8.958 3.341 1.00 94.81 195 GLY A CA 1
ATOM 1506 C C . GLY A 1 195 ? 0.005 -9.493 2.919 1.00 94.81 195 GLY A C 1
ATOM 1507 O O . GLY A 1 195 ? -0.809 -9.851 3.768 1.00 94.81 195 GLY A O 1
ATOM 1508 N N . LEU A 1 196 ? -0.209 -9.643 1.611 1.00 94.56 196 LEU A N 1
ATOM 1509 C CA . LEU A 1 196 ? -1.444 -10.187 1.036 1.00 94.56 196 LEU A CA 1
ATOM 1510 C C . LEU A 1 196 ? -1.654 -11.666 1.382 1.00 94.56 196 LEU A C 1
ATOM 1512 O O . LEU A 1 196 ? -2.776 -12.092 1.646 1.00 94.56 196 LEU A O 1
ATOM 1516 N N . GLU A 1 197 ? -0.584 -12.458 1.417 1.00 94.62 197 GLU A N 1
ATOM 1517 C CA . GLU A 1 197 ? -0.625 -13.858 1.855 1.00 94.62 197 GLU A CA 1
ATOM 1518 C C . GLU A 1 197 ? -0.953 -13.973 3.353 1.00 94.62 197 GLU A C 1
ATOM 1520 O O . GLU A 1 197 ? -1.741 -14.833 3.748 1.00 94.62 197 GLU A O 1
ATOM 1525 N N . GLN A 1 198 ? -0.423 -13.071 4.190 1.00 95.56 198 GLN A N 1
ATOM 1526 C CA . GLN A 1 198 ? -0.804 -12.995 5.605 1.00 95.56 198 GLN A CA 1
ATOM 1527 C C . GLN A 1 198 ? -2.285 -12.651 5.779 1.00 95.56 198 GLN A C 1
ATOM 1529 O O . GLN A 1 198 ? -2.936 -13.265 6.620 1.00 95.56 198 GLN A O 1
ATOM 1534 N N . ILE A 1 199 ? -2.827 -11.719 4.988 1.00 94.31 199 ILE A N 1
ATOM 1535 C CA . ILE A 1 199 ? -4.260 -11.384 5.002 1.00 94.31 199 ILE A CA 1
ATOM 1536 C C . ILE A 1 199 ? -5.102 -12.619 4.659 1.00 94.31 199 ILE A C 1
ATOM 1538 O O . ILE A 1 199 ? -6.003 -12.974 5.417 1.00 94.31 199 ILE A O 1
ATOM 1542 N N . GLN A 1 200 ? -4.768 -13.330 3.579 1.00 93.19 200 GLN A N 1
ATOM 1543 C CA . GLN A 1 200 ? -5.494 -14.540 3.166 1.00 93.19 200 GLN A CA 1
ATOM 1544 C C . GLN A 1 200 ? -5.461 -15.637 4.235 1.00 93.19 200 GLN A C 1
ATOM 1546 O O . GLN A 1 200 ? -6.476 -16.282 4.501 1.00 93.19 200 GLN A O 1
ATOM 1551 N N . ALA A 1 201 ? -4.319 -15.823 4.903 1.00 95.31 201 ALA A N 1
ATOM 1552 C CA . ALA A 1 201 ? -4.176 -16.812 5.969 1.00 95.31 201 ALA A CA 1
ATOM 1553 C C . ALA A 1 201 ? -5.101 -16.547 7.173 1.00 95.31 201 ALA A C 1
ATOM 1555 O O . ALA A 1 201 ? -5.450 -17.487 7.892 1.00 95.31 201 ALA A O 1
ATOM 1556 N N . LEU A 1 202 ? -5.529 -15.296 7.386 1.00 95.31 202 LEU A N 1
ATOM 1557 C CA . LEU A 1 202 ? -6.454 -14.926 8.462 1.00 95.31 202 LEU A CA 1
ATOM 1558 C C . LEU A 1 202 ? -7.909 -15.289 8.165 1.00 95.31 202 LEU A C 1
ATOM 1560 O O . LEU A 1 202 ? -8.704 -15.342 9.104 1.00 95.31 202 LEU A O 1
ATOM 1564 N N . LYS A 1 203 ? -8.248 -15.569 6.897 1.00 93.69 203 LYS A N 1
ATOM 1565 C CA . LYS A 1 203 ? -9.617 -15.852 6.435 1.00 93.69 203 LYS A CA 1
ATOM 1566 C C . LYS A 1 203 ? -10.612 -14.789 6.939 1.00 93.69 203 LYS A C 1
ATOM 1568 O O . LYS A 1 203 ? -11.519 -15.124 7.714 1.00 93.69 203 LYS A O 1
ATOM 1573 N N . PRO A 1 204 ? -10.401 -13.507 6.581 1.00 92.25 204 PRO A N 1
ATOM 1574 C CA . PRO A 1 204 ? -11.267 -12.425 7.023 1.00 92.25 204 PRO A CA 1
ATOM 1575 C C . PRO A 1 204 ? -12.702 -12.641 6.540 1.00 92.25 204 PRO A C 1
ATOM 1577 O O . PRO A 1 204 ? -12.938 -13.196 5.472 1.00 92.25 204 PRO A O 1
ATOM 1580 N N . SER A 1 205 ? -13.663 -12.198 7.344 1.00 89.88 205 SER A N 1
ATOM 1581 C CA . SER A 1 205 ? -15.077 -12.119 6.959 1.00 89.88 205 SER A CA 1
ATOM 1582 C C . SER A 1 205 ? -15.467 -10.717 6.489 1.00 89.88 205 SER A C 1
ATOM 1584 O O . SER A 1 205 ? -16.542 -10.542 5.930 1.00 89.88 205 SER A O 1
ATOM 1586 N N . ILE A 1 206 ? -14.614 -9.722 6.752 1.00 87.81 206 ILE A N 1
ATOM 1587 C CA . ILE A 1 206 ? -14.787 -8.325 6.355 1.00 87.81 206 ILE A CA 1
ATOM 1588 C C . ILE A 1 206 ? -13.421 -7.814 5.898 1.00 87.81 206 ILE A C 1
ATOM 1590 O O . ILE A 1 206 ? -12.435 -7.958 6.627 1.00 87.81 206 ILE A O 1
ATOM 1594 N N . ILE A 1 207 ? -13.362 -7.193 4.728 1.00 86.56 207 ILE A N 1
ATOM 1595 C CA . ILE A 1 207 ? -12.188 -6.458 4.266 1.00 86.56 207 ILE A CA 1
ATOM 1596 C C . ILE A 1 207 ? -12.623 -5.024 3.986 1.00 86.56 207 ILE A C 1
ATOM 1598 O O . ILE A 1 207 ? -13.657 -4.778 3.385 1.00 86.56 207 ILE A O 1
ATOM 1602 N N . ILE A 1 208 ? -11.841 -4.073 4.478 1.00 84.62 208 ILE A N 1
ATOM 1603 C CA . ILE A 1 208 ? -11.991 -2.656 4.174 1.00 84.62 208 ILE A CA 1
ATOM 1604 C C . ILE A 1 208 ? -10.745 -2.274 3.386 1.00 84.62 208 ILE A C 1
ATOM 1606 O O . ILE A 1 208 ? -9.683 -2.071 3.974 1.00 84.62 208 ILE A O 1
ATOM 1610 N N . SER A 1 209 ? -10.868 -2.259 2.061 1.00 79.12 209 SER A N 1
ATOM 1611 C CA . SER A 1 209 ? -9.777 -1.929 1.138 1.00 79.12 209 SER A CA 1
ATOM 1612 C C . SER A 1 209 ? -9.464 -0.433 1.166 1.00 79.12 209 SER A C 1
ATOM 1614 O O . SER A 1 209 ? -10.381 0.387 1.209 1.00 79.12 209 SER A O 1
ATOM 1616 N N . GLY A 1 210 ? -8.181 -0.062 1.109 1.00 76.62 210 GLY A N 1
ATOM 1617 C CA . GLY A 1 210 ? -7.793 1.352 1.082 1.00 76.62 210 GLY A CA 1
ATOM 1618 C C . GLY A 1 210 ? -7.846 1.986 -0.309 1.00 76.62 210 GLY A C 1
ATOM 1619 O O . GLY A 1 210 ? -8.113 3.178 -0.418 1.00 76.62 210 GLY A O 1
ATOM 1620 N N . HIS A 1 211 ? -7.656 1.193 -1.370 1.00 74.44 211 HIS A N 1
ATOM 1621 C CA . HIS A 1 211 ? -7.768 1.636 -2.763 1.00 74.44 211 HIS A CA 1
ATOM 1622 C C . HIS A 1 211 ? -8.612 0.653 -3.580 1.00 74.44 211 HIS A C 1
ATOM 1624 O O . HIS A 1 211 ? -8.093 -0.228 -4.262 1.00 74.44 211 HIS A O 1
ATOM 1630 N N . ALA A 1 212 ? -9.932 0.802 -3.530 1.00 66.19 212 ALA A N 1
ATOM 1631 C CA . ALA A 1 212 ? -10.842 0.001 -4.337 1.00 66.19 212 ALA A CA 1
ATOM 1632 C C . ALA A 1 212 ? -11.888 0.889 -5.004 1.00 66.19 212 ALA A C 1
ATOM 1634 O O . ALA A 1 212 ? -12.492 1.749 -4.361 1.00 66.19 212 ALA A O 1
ATOM 1635 N N . LEU A 1 213 ? -12.116 0.656 -6.295 1.00 65.31 213 LEU A N 1
ATOM 1636 C CA . LEU A 1 213 ? -13.316 1.152 -6.951 1.00 65.31 213 LEU A 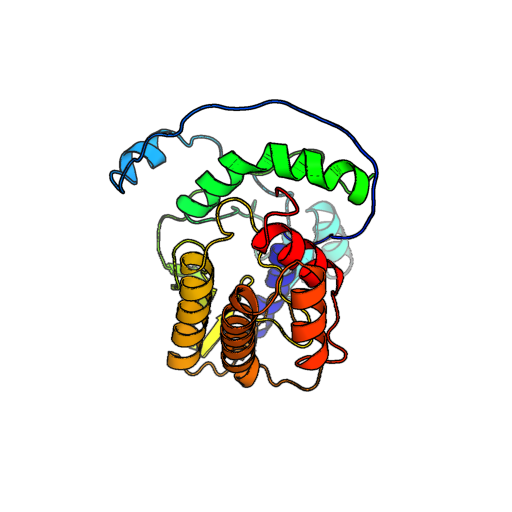CA 1
ATOM 1637 C C . LEU A 1 213 ? -14.489 0.219 -6.620 1.00 65.31 213 LEU A C 1
ATOM 1639 O O . LEU A 1 213 ? -14.286 -0.997 -6.544 1.00 65.31 213 LEU A O 1
ATOM 1643 N N . PRO A 1 214 ? -15.716 0.749 -6.469 1.00 58.12 214 PRO A N 1
ATOM 1644 C CA . PRO A 1 214 ? -16.913 -0.084 -6.466 1.00 58.12 214 PRO A CA 1
ATOM 1645 C C . PRO A 1 214 ? -16.934 -0.958 -7.730 1.00 58.12 214 PRO A C 1
ATOM 1647 O O . PRO A 1 214 ? -16.734 -0.442 -8.830 1.00 58.12 214 PRO A O 1
ATOM 1650 N N . GLY A 1 215 ? -17.151 -2.266 -7.600 1.00 60.59 215 GLY A N 1
ATOM 1651 C CA . GLY A 1 215 ? -17.104 -3.176 -8.745 1.00 60.59 215 GLY A CA 1
ATOM 1652 C C . GLY A 1 215 ? -17.267 -4.650 -8.378 1.00 60.59 215 GLY A C 1
ATOM 1653 O O . GLY A 1 215 ? -17.624 -4.974 -7.250 1.00 60.59 215 GLY A O 1
ATOM 1654 N N . ASP A 1 216 ? -17.010 -5.515 -9.363 1.00 53.62 216 ASP A N 1
ATOM 1655 C CA . ASP A 1 216 ? -17.374 -6.943 -9.355 1.00 53.62 216 ASP A CA 1
ATOM 1656 C C . ASP A 1 216 ? -16.497 -7.846 -8.477 1.00 53.62 216 ASP A C 1
ATOM 1658 O O . ASP A 1 216 ? -16.898 -8.972 -8.186 1.00 53.62 216 ASP A O 1
ATOM 1662 N N . LEU A 1 217 ? -15.307 -7.392 -8.069 1.00 62.34 217 LEU A N 1
ATOM 1663 C CA . LEU A 1 217 ? -14.464 -8.175 -7.168 1.00 62.34 217 LEU A CA 1
ATOM 1664 C C . LEU A 1 217 ? -15.047 -8.116 -5.766 1.00 62.34 217 LEU A C 1
ATOM 1666 O O . LEU A 1 217 ? -15.201 -7.040 -5.182 1.00 62.34 217 LEU A O 1
ATOM 1670 N N . THR A 1 218 ? -15.333 -9.293 -5.229 1.00 65.88 218 THR A N 1
ATOM 1671 C CA . THR A 1 218 ? -15.685 -9.410 -3.824 1.00 65.88 218 THR A CA 1
ATOM 1672 C C . THR A 1 218 ? -14.469 -9.078 -2.964 1.00 65.88 218 THR A C 1
ATOM 1674 O O . THR A 1 218 ? -13.312 -9.295 -3.341 1.00 65.88 218 THR A O 1
ATOM 1677 N N . ASP A 1 219 ? -14.735 -8.511 -1.795 1.00 67.69 219 ASP A N 1
ATOM 1678 C CA . ASP A 1 219 ? -13.716 -8.089 -0.839 1.00 67.69 219 ASP A CA 1
ATOM 1679 C C . ASP A 1 219 ? -12.727 -9.228 -0.493 1.00 67.69 219 ASP A C 1
ATOM 1681 O O . ASP A 1 219 ? -11.539 -8.974 -0.301 1.00 67.69 219 ASP A O 1
ATOM 1685 N N . ASP A 1 220 ? -13.170 -10.492 -0.485 1.00 71.88 220 ASP A N 1
ATOM 1686 C CA . ASP A 1 220 ? -12.342 -11.675 -0.218 1.00 71.88 220 ASP A CA 1
ATOM 1687 C C . ASP A 1 220 ? -11.451 -12.127 -1.389 1.00 71.88 220 ASP A C 1
ATOM 1689 O O . ASP A 1 220 ? -10.443 -12.803 -1.159 1.00 71.88 220 ASP A O 1
ATOM 1693 N N . GLU A 1 221 ? -11.739 -11.707 -2.622 1.00 81.62 221 GLU A N 1
ATOM 1694 C CA . GLU A 1 221 ? -10.905 -11.989 -3.800 1.00 81.62 221 GLU A CA 1
ATOM 1695 C C . GLU A 1 221 ? -9.745 -10.993 -3.951 1.00 81.62 221 GLU A C 1
ATOM 1697 O O . GLU A 1 221 ? -8.683 -11.342 -4.484 1.00 81.62 221 GLU A O 1
ATOM 1702 N N . ALA A 1 222 ? -9.910 -9.768 -3.442 1.00 83.50 222 ALA A N 1
ATOM 1703 C CA . ALA A 1 222 ? -8.960 -8.667 -3.612 1.00 83.50 222 ALA A CA 1
ATOM 1704 C C . ALA A 1 222 ? -7.506 -8.995 -3.198 1.00 83.50 222 ALA A C 1
ATOM 1706 O O . ALA A 1 222 ? -6.583 -8.630 -3.943 1.00 83.50 222 ALA A O 1
ATOM 1707 N N . PRO A 1 223 ? -7.231 -9.719 -2.088 1.00 89.31 223 PRO A N 1
ATOM 1708 C CA . PRO A 1 223 ? -5.861 -10.073 -1.732 1.00 89.31 223 PRO A CA 1
ATOM 1709 C C . PRO A 1 223 ? -5.179 -10.989 -2.756 1.00 89.31 223 PRO A C 1
ATOM 1711 O O . PRO A 1 223 ? -4.021 -10.774 -3.125 1.00 89.31 223 PRO A O 1
ATOM 1714 N N . ALA A 1 224 ? -5.892 -12.029 -3.201 1.00 89.06 224 ALA A N 1
ATOM 1715 C CA . ALA A 1 224 ? -5.375 -13.008 -4.151 1.00 89.06 224 ALA A CA 1
ATOM 1716 C C . ALA A 1 224 ? -5.178 -12.365 -5.526 1.00 89.06 224 ALA A C 1
ATOM 1718 O O . ALA A 1 224 ? -4.129 -12.552 -6.151 1.00 89.06 224 ALA A O 1
ATOM 1719 N N . PHE A 1 225 ? -6.149 -11.550 -5.942 1.00 88.81 225 PHE A N 1
ATOM 1720 C CA . PHE A 1 225 ? -6.087 -10.756 -7.158 1.00 88.81 225 PHE A CA 1
ATOM 1721 C C . PHE A 1 225 ? -4.858 -9.837 -7.166 1.00 88.81 225 PHE A C 1
ATOM 1723 O O . PHE A 1 225 ? -4.028 -9.905 -8.074 1.00 88.81 225 PHE A O 1
ATOM 1730 N N . THR A 1 226 ? -4.678 -9.034 -6.114 1.00 90.94 226 THR A N 1
ATOM 1731 C CA . THR A 1 226 ? -3.557 -8.088 -6.044 1.00 90.94 226 THR A CA 1
ATOM 1732 C C . THR A 1 226 ? -2.211 -8.819 -6.042 1.00 90.94 226 THR A C 1
ATOM 1734 O O . THR A 1 226 ? -1.267 -8.406 -6.716 1.00 90.94 226 THR A O 1
ATOM 1737 N N . ALA A 1 227 ? -2.112 -9.960 -5.351 1.00 93.44 227 ALA A N 1
ATOM 1738 C CA . ALA A 1 227 ? -0.898 -10.771 -5.365 1.00 93.44 227 ALA A CA 1
ATOM 1739 C C . ALA A 1 227 ? -0.591 -11.319 -6.770 1.00 93.44 227 ALA A C 1
ATOM 1741 O O . ALA A 1 227 ? 0.574 -11.365 -7.167 1.00 93.44 227 ALA A O 1
ATOM 1742 N N . ALA A 1 228 ? -1.614 -11.716 -7.535 1.00 92.62 228 ALA A N 1
ATOM 1743 C CA . ALA A 1 228 ? -1.455 -12.132 -8.926 1.00 92.62 228 ALA A CA 1
ATOM 1744 C C . ALA A 1 228 ? -0.986 -10.971 -9.819 1.00 92.62 228 ALA A C 1
ATOM 1746 O O . ALA A 1 228 ? -0.042 -11.156 -10.587 1.00 92.62 228 ALA A O 1
ATOM 1747 N N . TYR A 1 229 ? -1.552 -9.771 -9.645 1.00 93.62 229 TYR A N 1
ATOM 1748 C CA . TYR A 1 229 ? -1.117 -8.563 -10.352 1.00 93.62 229 TYR A CA 1
ATOM 1749 C C . TYR A 1 229 ? 0.374 -8.282 -10.147 1.00 93.62 229 TYR A C 1
ATOM 1751 O O . TYR A 1 229 ? 1.108 -8.096 -11.116 1.00 93.62 229 TYR A O 1
ATOM 1759 N N . PHE A 1 230 ? 0.858 -8.323 -8.901 1.00 94.50 230 PHE A N 1
ATOM 1760 C CA . PHE A 1 230 ? 2.278 -8.113 -8.609 1.00 94.50 230 PHE A CA 1
ATOM 1761 C C . PHE A 1 230 ? 3.183 -9.193 -9.202 1.00 94.50 230 PHE A C 1
ATOM 1763 O O . PHE A 1 230 ? 4.251 -8.868 -9.718 1.00 94.50 230 PHE A O 1
ATOM 1770 N N . ARG A 1 231 ? 2.776 -10.468 -9.149 1.00 95.62 231 ARG A N 1
ATOM 1771 C CA . ARG A 1 231 ? 3.546 -11.561 -9.770 1.00 95.62 231 ARG A CA 1
ATOM 1772 C C . ARG A 1 231 ? 3.638 -11.384 -11.282 1.00 95.62 231 ARG A C 1
ATOM 1774 O O . ARG A 1 231 ? 4.697 -11.618 -11.855 1.00 95.62 231 ARG A O 1
ATOM 1781 N N . GLU A 1 232 ? 2.554 -10.944 -11.910 1.00 95.94 232 GLU A N 1
ATOM 1782 C CA . GLU A 1 232 ? 2.534 -10.651 -13.338 1.00 95.94 232 GLU A CA 1
ATOM 1783 C C . GLU A 1 232 ? 3.416 -9.449 -13.681 1.00 95.94 232 GLU A C 1
ATOM 1785 O O . GLU A 1 232 ? 4.249 -9.538 -14.579 1.00 95.94 232 GLU A O 1
ATOM 1790 N N . PHE A 1 233 ? 3.299 -8.356 -12.925 1.00 96.25 233 PHE A N 1
ATOM 1791 C CA . PHE A 1 233 ? 4.143 -7.180 -13.104 1.00 96.25 233 PHE A CA 1
ATOM 1792 C C . PHE A 1 233 ? 5.631 -7.551 -13.013 1.00 96.25 233 PHE A C 1
ATOM 1794 O O . PHE A 1 233 ? 6.400 -7.203 -13.907 1.00 96.25 233 PHE A O 1
ATOM 1801 N N . GLU A 1 234 ? 6.027 -8.346 -12.010 1.00 96.50 234 GLU A N 1
ATOM 1802 C CA . GLU A 1 234 ? 7.399 -8.860 -11.893 1.00 96.50 234 GLU A CA 1
ATOM 1803 C C . GLU A 1 234 ? 7.839 -9.696 -13.092 1.00 96.50 234 GLU A C 1
ATOM 1805 O O . GLU A 1 234 ? 8.976 -9.564 -13.547 1.00 96.50 234 GLU A O 1
ATOM 1810 N N . ALA A 1 235 ? 6.954 -10.546 -13.614 1.00 97.44 235 ALA A N 1
ATOM 1811 C CA . ALA A 1 235 ? 7.252 -11.383 -14.767 1.00 97.44 235 ALA A CA 1
ATOM 1812 C C . ALA A 1 235 ? 7.449 -10.560 -16.053 1.00 97.44 235 ALA A C 1
ATOM 1814 O O . ALA A 1 235 ? 8.274 -10.931 -16.889 1.00 97.44 235 ALA A O 1
ATOM 1815 N N . GLN A 1 236 ? 6.744 -9.433 -16.203 1.00 97.94 236 GLN A N 1
ATOM 1816 C CA . GLN A 1 236 ? 6.840 -8.571 -17.386 1.00 97.94 236 GLN A CA 1
ATOM 1817 C C . GLN A 1 236 ? 8.057 -7.634 -17.374 1.00 97.94 236 GLN A C 1
ATOM 1819 O O . GLN A 1 236 ? 8.582 -7.306 -18.439 1.00 97.94 236 GLN A O 1
ATOM 1824 N N . ILE A 1 237 ? 8.566 -7.230 -16.202 1.00 97.25 237 ILE A N 1
ATOM 1825 C CA . ILE A 1 237 ? 9.737 -6.335 -16.091 1.00 97.25 237 ILE A CA 1
ATOM 1826 C C . ILE A 1 237 ? 10.947 -6.780 -16.940 1.00 97.25 237 ILE A C 1
ATOM 1828 O O . ILE A 1 237 ? 11.493 -5.919 -17.648 1.00 97.25 237 ILE A O 1
ATOM 1832 N N . PRO A 1 238 ? 11.417 -8.047 -16.882 1.00 97.31 238 PRO A N 1
ATOM 1833 C CA . PRO A 1 238 ? 12.569 -8.491 -17.669 1.00 97.31 238 PRO A CA 1
ATOM 1834 C C . PRO A 1 238 ? 12.257 -8.681 -19.161 1.00 97.31 238 PRO A C 1
ATOM 1836 O O . PRO A 1 238 ? 13.185 -8.671 -19.966 1.00 97.31 238 PRO A O 1
ATOM 1839 N N . LEU A 1 239 ? 10.983 -8.849 -19.534 1.00 97.88 239 LEU A N 1
ATOM 1840 C CA . LEU A 1 239 ? 10.548 -9.031 -20.925 1.00 97.88 239 LEU A CA 1
ATOM 1841 C C . LEU A 1 239 ? 10.406 -7.692 -21.660 1.00 97.88 239 LEU A C 1
ATOM 1843 O O . LEU A 1 239 ? 10.698 -7.592 -22.852 1.00 97.88 239 LEU A O 1
ATOM 1847 N N . ALA A 1 240 ? 9.989 -6.650 -20.944 1.00 98.00 240 ALA A N 1
ATOM 1848 C CA . ALA A 1 240 ? 9.831 -5.311 -21.484 1.00 98.00 240 ALA A CA 1
ATOM 1849 C C . ALA A 1 240 ? 11.184 -4.611 -21.679 1.00 98.00 240 ALA A C 1
ATOM 1851 O O . ALA A 1 240 ? 12.009 -4.544 -20.760 1.00 98.00 240 ALA A O 1
ATOM 1852 N N . ARG A 1 241 ? 11.415 -4.002 -22.849 1.00 97.81 241 ARG A N 1
ATOM 1853 C CA . ARG A 1 241 ? 12.668 -3.264 -23.105 1.00 97.81 241 ARG A CA 1
ATOM 1854 C C . ARG A 1 241 ? 12.666 -1.883 -22.454 1.00 97.81 241 ARG A C 1
ATOM 1856 O O . ARG A 1 241 ? 13.713 -1.413 -22.025 1.00 97.81 241 ARG A O 1
ATOM 1863 N N . ASN A 1 242 ? 11.501 -1.255 -22.368 1.00 98.25 242 ASN A N 1
ATOM 1864 C CA . ASN A 1 242 ? 11.287 0.103 -21.868 1.00 98.25 242 ASN A CA 1
ATOM 1865 C C . ASN A 1 242 ? 9.923 0.198 -21.158 1.00 98.25 242 ASN A C 1
ATOM 1867 O O . ASN A 1 242 ? 9.206 -0.802 -21.053 1.00 98.25 242 ASN A O 1
ATOM 1871 N N . SER A 1 243 ? 9.580 1.375 -20.634 1.00 98.00 243 SER A N 1
ATOM 1872 C CA . SER A 1 243 ? 8.308 1.590 -19.940 1.00 98.00 243 SER A CA 1
ATOM 1873 C C . SER A 1 243 ? 7.103 1.389 -20.855 1.00 98.00 243 SER A C 1
ATOM 1875 O O . SER A 1 243 ? 6.144 0.760 -20.426 1.00 98.00 243 SER A O 1
ATOM 1877 N N . THR A 1 244 ? 7.168 1.817 -22.120 1.00 98.25 244 THR A N 1
ATOM 1878 C CA . THR A 1 244 ? 6.097 1.621 -23.111 1.00 98.25 244 THR A CA 1
ATOM 1879 C C . THR A 1 244 ? 5.762 0.143 -23.314 1.00 98.25 244 THR A C 1
ATOM 1881 O O . THR A 1 244 ? 4.589 -0.222 -23.278 1.00 98.25 244 THR A O 1
ATOM 1884 N N . ASP A 1 245 ? 6.777 -0.712 -23.473 1.00 98.38 245 ASP A N 1
ATOM 1885 C CA . ASP A 1 245 ? 6.600 -2.161 -23.619 1.00 98.38 245 ASP A CA 1
ATOM 1886 C C . ASP A 1 245 ? 5.966 -2.767 -22.346 1.00 98.38 245 ASP A C 1
ATOM 1888 O O . ASP A 1 245 ? 5.080 -3.615 -22.437 1.00 98.38 245 ASP A O 1
ATOM 1892 N N . LEU A 1 246 ? 6.378 -2.307 -21.154 1.00 98.38 246 LEU A N 1
ATOM 1893 C CA . LEU A 1 246 ? 5.833 -2.782 -19.874 1.00 98.38 246 LEU A CA 1
ATOM 1894 C C . LEU A 1 246 ? 4.375 -2.344 -19.674 1.00 98.38 246 LEU A C 1
ATOM 1896 O O . LEU A 1 246 ? 3.545 -3.147 -19.254 1.00 98.38 246 LEU A O 1
ATOM 1900 N N . ILE A 1 247 ? 4.056 -1.088 -19.994 1.00 98.12 247 ILE A N 1
ATOM 1901 C CA . ILE A 1 247 ? 2.694 -0.544 -19.936 1.00 98.12 247 ILE A CA 1
ATOM 1902 C C . ILE A 1 247 ? 1.789 -1.342 -20.874 1.00 98.12 247 ILE A C 1
ATOM 1904 O O . ILE A 1 247 ? 0.728 -1.795 -20.453 1.00 98.12 247 ILE A O 1
ATOM 1908 N N . ALA A 1 248 ? 2.218 -1.566 -22.120 1.00 98.00 248 ALA A N 1
ATOM 1909 C CA . ALA A 1 248 ? 1.448 -2.326 -23.099 1.00 98.00 248 ALA A CA 1
ATOM 1910 C C . ALA A 1 248 ? 1.156 -3.756 -22.614 1.00 98.00 248 ALA A C 1
ATOM 1912 O O . ALA A 1 248 ? -0.001 -4.172 -22.633 1.00 98.00 248 ALA A O 1
ATOM 1913 N N . ALA A 1 249 ? 2.168 -4.466 -22.100 1.00 98.00 249 ALA A N 1
ATOM 1914 C CA . ALA A 1 249 ? 2.003 -5.823 -21.580 1.00 98.00 249 ALA A CA 1
ATOM 1915 C C . ALA A 1 249 ? 1.018 -5.889 -20.398 1.00 98.00 249 ALA A C 1
ATOM 1917 O O . ALA A 1 249 ? 0.182 -6.791 -20.324 1.00 98.00 249 ALA A O 1
ATOM 1918 N N . MET A 1 250 ? 1.076 -4.917 -19.483 1.00 97.19 250 MET A N 1
ATOM 1919 C CA . MET A 1 250 ? 0.151 -4.864 -18.349 1.00 97.19 250 MET A CA 1
ATOM 1920 C C . MET A 1 250 ? -1.273 -4.488 -18.775 1.00 97.19 250 MET A C 1
ATOM 1922 O O . MET A 1 250 ? -2.222 -5.076 -18.262 1.00 97.19 250 MET A O 1
ATOM 1926 N N . LYS A 1 251 ? -1.447 -3.569 -19.731 1.00 96.38 251 LYS A N 1
ATOM 1927 C CA . LYS A 1 251 ? -2.771 -3.197 -20.262 1.00 96.38 251 LYS A CA 1
ATOM 1928 C C . LYS A 1 251 ? -3.419 -4.317 -21.077 1.00 96.38 251 LYS A C 1
ATOM 1930 O O . LYS A 1 251 ? -4.637 -4.440 -21.066 1.00 96.38 251 LYS A O 1
ATOM 1935 N N . GLU A 1 252 ? -2.625 -5.141 -21.760 1.00 96.50 252 GLU A N 1
ATOM 1936 C CA . GLU A 1 252 ? -3.128 -6.327 -22.462 1.00 96.50 252 GLU A CA 1
ATOM 1937 C C . GLU A 1 252 ? -3.699 -7.357 -21.481 1.00 96.50 252 GLU A C 1
ATOM 1939 O O . GLU A 1 252 ? -4.756 -7.934 -21.729 1.00 96.50 252 GLU A O 1
ATOM 1944 N N . LYS A 1 253 ? -3.025 -7.565 -20.344 1.00 94.50 253 LYS A N 1
ATOM 1945 C CA . LYS A 1 253 ? -3.460 -8.528 -19.321 1.00 94.50 253 LYS A CA 1
ATOM 1946 C C . LYS A 1 253 ? -4.582 -8.024 -18.427 1.00 94.50 253 LYS A C 1
ATOM 1948 O O . LYS A 1 253 ? -5.395 -8.826 -17.975 1.00 94.50 253 LYS A O 1
ATOM 1953 N N . TYR A 1 254 ? -4.624 -6.721 -18.179 1.00 92.25 254 TYR A N 1
ATOM 1954 C CA . TYR A 1 254 ? -5.618 -6.075 -17.326 1.00 92.25 254 TYR A CA 1
ATOM 1955 C C . TYR A 1 254 ? -6.361 -4.981 -18.110 1.00 92.25 254 TYR A C 1
ATOM 1957 O O . TYR A 1 254 ? -6.235 -3.796 -17.793 1.00 92.25 254 TYR A O 1
ATOM 1965 N N . PRO A 1 255 ? -7.112 -5.347 -19.167 1.00 91.00 255 PRO A N 1
ATOM 1966 C CA . PRO A 1 255 ? -7.816 -4.372 -19.986 1.00 91.00 255 PRO A CA 1
ATOM 1967 C C . PRO A 1 255 ? -8.925 -3.685 -19.178 1.00 91.00 255 PRO A C 1
ATOM 1969 O O . PRO A 1 255 ? -9.681 -4.333 -18.458 1.00 91.00 255 PRO A O 1
ATOM 1972 N N . GLY A 1 256 ? -9.044 -2.363 -19.323 1.00 86.88 256 GLY A N 1
ATOM 1973 C CA . GLY A 1 256 ? -10.097 -1.565 -18.678 1.00 86.88 256 GLY A CA 1
ATOM 1974 C C . GLY A 1 256 ? -9.814 -1.154 -17.230 1.00 86.88 256 GLY A C 1
ATOM 1975 O O . GLY A 1 256 ? -10.647 -0.477 -16.623 1.00 86.88 256 GLY A O 1
ATOM 1976 N N . PHE A 1 257 ? -8.651 -1.518 -16.685 1.00 88.25 257 PHE A N 1
ATOM 1977 C CA . PHE A 1 257 ? -8.218 -1.048 -15.371 1.00 88.25 257 PHE A CA 1
ATOM 1978 C C . PHE A 1 257 ? -8.019 0.467 -15.385 1.00 88.25 257 PHE A C 1
ATOM 1980 O O . PHE A 1 257 ? -7.480 1.029 -16.337 1.00 88.25 257 PHE A O 1
ATOM 1987 N N . GLN A 1 258 ? -8.488 1.130 -14.329 1.00 87.62 258 GLN A N 1
ATOM 1988 C CA . GLN A 1 258 ? -8.361 2.578 -14.181 1.00 87.62 258 GLN A CA 1
ATOM 1989 C C . GLN A 1 258 ? -6.988 2.952 -13.597 1.00 87.62 258 GLN A C 1
ATOM 1991 O O . GLN A 1 258 ? -6.144 2.091 -13.337 1.00 87.62 258 GLN A O 1
ATOM 1996 N N . ASP A 1 259 ? -6.774 4.253 -13.388 1.00 86.06 259 ASP A N 1
ATOM 1997 C CA . ASP A 1 259 ? -5.515 4.825 -12.893 1.00 86.06 259 ASP A CA 1
ATOM 1998 C C . ASP A 1 259 ? -4.292 4.426 -13.742 1.00 86.06 259 ASP A C 1
ATOM 2000 O O . ASP A 1 259 ? -3.243 3.998 -13.257 1.00 86.06 259 ASP A O 1
ATOM 2004 N N . GLU A 1 260 ? -4.420 4.579 -15.063 1.00 91.50 260 GLU A N 1
ATOM 2005 C CA . GLU A 1 260 ? -3.309 4.347 -15.992 1.00 91.50 260 GLU A CA 1
ATOM 2006 C C . GLU A 1 260 ? -2.094 5.238 -15.676 1.00 91.50 260 GLU A C 1
ATOM 2008 O O . GLU A 1 260 ? -0.957 4.819 -15.883 1.00 91.50 260 GLU A O 1
ATOM 2013 N N . SER A 1 261 ? -2.307 6.421 -15.087 1.00 90.38 261 SER A N 1
ATOM 2014 C CA . SER A 1 261 ? -1.236 7.302 -14.608 1.00 90.38 261 SER A CA 1
ATOM 2015 C C . SER A 1 261 ? -0.309 6.625 -13.600 1.00 90.38 261 SER A C 1
ATOM 2017 O O . SER A 1 261 ? 0.914 6.794 -13.676 1.00 90.38 261 SER A O 1
ATOM 2019 N N . SER A 1 262 ? -0.861 5.828 -12.680 1.00 91.38 262 SER A N 1
ATOM 2020 C CA . SER A 1 262 ? -0.062 5.040 -11.743 1.00 91.38 262 SER A CA 1
ATOM 2021 C C . SER A 1 262 ? 0.781 3.995 -12.460 1.00 91.38 262 SER A C 1
ATOM 2023 O O . SER A 1 262 ? 1.954 3.829 -12.110 1.00 91.38 262 SER A O 1
ATOM 2025 N N . LEU A 1 263 ? 0.239 3.329 -13.487 1.00 95.75 263 LEU A N 1
ATOM 2026 C CA . LEU A 1 263 ? 0.996 2.380 -14.307 1.00 95.75 263 LEU A CA 1
ATOM 2027 C C . LEU A 1 263 ? 2.120 3.074 -15.077 1.00 95.75 263 LEU A C 1
ATOM 2029 O O . LEU A 1 263 ? 3.253 2.598 -15.055 1.00 95.75 263 LEU A O 1
ATOM 2033 N N . GLU A 1 264 ? 1.825 4.195 -15.732 1.00 95.69 264 GLU A N 1
ATOM 2034 C CA . GLU A 1 264 ? 2.784 4.952 -16.536 1.00 95.69 264 GLU A CA 1
ATOM 2035 C C . GLU A 1 264 ? 3.978 5.414 -15.700 1.00 95.69 264 GLU A C 1
ATOM 2037 O O . GLU A 1 264 ? 5.133 5.124 -16.028 1.00 95.69 264 GLU A O 1
ATOM 2042 N N . LEU A 1 265 ? 3.706 6.086 -14.577 1.00 93.81 265 LEU A N 1
ATOM 2043 C CA . LEU A 1 265 ? 4.741 6.552 -13.661 1.00 93.81 265 LEU A CA 1
ATOM 2044 C C . LEU A 1 265 ? 5.537 5.376 -13.088 1.00 93.81 265 LEU A C 1
ATOM 2046 O O . LEU A 1 265 ? 6.770 5.409 -13.066 1.00 93.81 265 LEU A O 1
ATOM 2050 N N . SER A 1 266 ? 4.844 4.317 -12.671 1.00 95.75 266 SER A N 1
ATOM 2051 C CA . SER A 1 266 ? 5.485 3.113 -12.151 1.00 95.75 266 SER A CA 1
ATOM 2052 C C . SER A 1 266 ? 6.415 2.472 -13.171 1.00 95.75 266 SER A C 1
ATOM 2054 O O . SER A 1 266 ? 7.570 2.201 -12.854 1.00 95.75 266 SER A O 1
ATOM 2056 N N . ALA A 1 267 ? 5.964 2.279 -14.408 1.00 97.50 267 ALA A N 1
ATOM 2057 C CA . ALA A 1 267 ? 6.763 1.665 -15.456 1.00 97.50 267 ALA A CA 1
ATOM 2058 C C . ALA A 1 267 ? 8.000 2.506 -15.796 1.00 97.50 267 ALA A C 1
ATOM 2060 O O . ALA A 1 267 ? 9.102 1.963 -15.867 1.00 97.50 267 ALA A O 1
ATOM 2061 N N . GLN A 1 268 ? 7.857 3.829 -15.934 1.00 97.31 268 GLN A N 1
ATOM 2062 C CA . GLN A 1 268 ? 8.988 4.733 -16.182 1.00 97.31 268 GLN A CA 1
ATOM 2063 C C . GLN A 1 268 ? 10.046 4.648 -15.079 1.00 97.31 268 GLN A C 1
ATOM 2065 O O . GLN A 1 268 ? 11.246 4.626 -15.357 1.00 97.31 268 GLN A O 1
ATOM 2070 N N . VAL A 1 269 ? 9.614 4.586 -13.821 1.00 95.69 269 VAL A N 1
ATOM 2071 C CA . VAL A 1 269 ? 10.519 4.506 -12.671 1.00 95.69 269 VAL A CA 1
ATOM 2072 C C . VAL A 1 269 ? 11.188 3.137 -12.582 1.00 95.69 269 VAL A C 1
ATOM 2074 O O . VAL A 1 269 ? 12.409 3.056 -12.468 1.00 95.69 269 VAL A O 1
ATOM 2077 N N . ILE A 1 270 ? 10.419 2.054 -12.705 1.00 96.69 270 ILE A N 1
ATOM 2078 C CA . ILE A 1 270 ? 10.931 0.679 -12.632 1.00 96.69 270 ILE A CA 1
ATOM 2079 C C . ILE A 1 270 ? 11.901 0.368 -13.779 1.00 96.69 270 ILE A C 1
ATOM 2081 O O . ILE A 1 270 ? 12.882 -0.348 -13.579 1.00 96.69 270 ILE A O 1
ATOM 2085 N N . LYS A 1 271 ? 11.682 0.940 -14.968 1.00 96.56 271 LYS A N 1
ATOM 2086 C CA . LYS A 1 271 ? 12.605 0.817 -16.108 1.00 96.56 271 LYS A CA 1
ATOM 2087 C C . LYS A 1 271 ? 13.768 1.814 -16.069 1.00 96.56 271 LYS A C 1
ATOM 2089 O O . LYS A 1 271 ? 14.632 1.767 -16.939 1.00 96.56 271 LYS A O 1
ATOM 2094 N N . GLY A 1 272 ? 13.843 2.670 -15.046 1.00 95.31 272 GLY A N 1
ATOM 2095 C CA . GLY A 1 272 ? 14.947 3.610 -14.832 1.00 95.31 272 GLY A CA 1
ATOM 2096 C C . GLY A 1 272 ? 14.928 4.839 -15.746 1.00 95.31 272 GLY A C 1
ATOM 2097 O O . GLY A 1 272 ? 15.902 5.591 -15.789 1.00 95.31 272 GLY A O 1
ATOM 2098 N N . GLU A 1 273 ? 13.831 5.064 -16.463 1.00 96.31 273 GLU A N 1
ATOM 2099 C CA . GLU A 1 273 ? 13.636 6.193 -17.380 1.00 96.31 273 GLU A CA 1
ATOM 2100 C C . GLU A 1 273 ? 13.261 7.476 -16.631 1.00 96.31 273 GLU A C 1
ATOM 2102 O O . GLU A 1 273 ? 13.553 8.584 -17.087 1.00 96.31 273 GLU A O 1
ATOM 2107 N N . ARG A 1 274 ? 12.662 7.332 -15.442 1.00 91.25 274 ARG A N 1
ATOM 2108 C CA . ARG A 1 274 ? 12.299 8.431 -14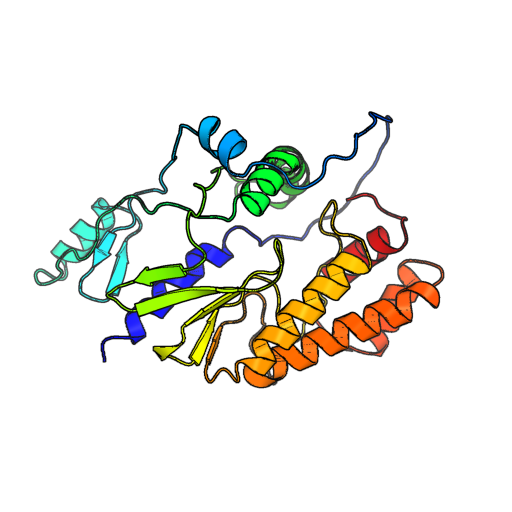.546 1.00 91.25 274 ARG A CA 1
ATOM 2109 C C . ARG A 1 274 ? 12.829 8.187 -13.139 1.00 91.25 274 ARG A C 1
ATOM 2111 O O . ARG A 1 274 ? 12.813 7.073 -12.634 1.00 91.25 274 ARG A O 1
ATOM 2118 N N . LYS A 1 275 ? 13.278 9.258 -12.482 1.00 87.31 275 LYS A N 1
ATOM 2119 C CA . LYS A 1 275 ? 13.562 9.244 -11.042 1.00 87.31 275 LYS A CA 1
ATOM 2120 C C . LYS A 1 275 ? 12.336 9.719 -10.274 1.00 87.31 275 LYS A C 1
ATOM 2122 O O . LYS A 1 275 ? 11.692 10.676 -10.704 1.00 87.31 275 LYS A O 1
ATOM 2127 N N . TRP A 1 276 ? 12.079 9.068 -9.147 1.00 81.44 276 TRP A N 1
ATOM 2128 C CA . TRP A 1 276 ? 11.005 9.371 -8.208 1.00 81.44 276 TRP A CA 1
ATOM 2129 C C . TRP A 1 276 ? 11.504 9.168 -6.777 1.00 81.44 276 TRP A C 1
ATOM 2131 O O . TRP A 1 276 ? 12.122 8.106 -6.519 1.00 81.44 276 TRP A O 1
#

InterPro domains:
  IPR036866 Ribonuclease Z/Hydroxyacylglutathione hydrolase-like [SSF56281] (85-234)

Sequence (276 aa):
MKLFRAIVLLPLLALLVDQTTASHHHHKTAKPVKAYAAEDSSVDDYLAQVRGSMCLPNVTCGSDGKSCKTDCEFRMAQCKDTDLKEVESDKCEVLATASVIRYVKDTVDAKLEAWKDQLGADAPSSTIVPSVLKSKALKLEGSSLEIRGPVYRTFVWIPELKAVVDGVLMVSNIHTFVAERKRQTPESRAEWIRGLEQIQALKPSIIISGHALPGDLTDDEAPAFTAAYFREFEAQIPLARNSTDLIAAMKEKYPGFQDESSLELSAQVIKGERKW